Protein AF-A0A800CIT7-F1 (afdb_monomer_lite)

Structure (mmCIF, N/CA/C/O backbone):
data_AF-A0A800CIT7-F1
#
_entry.id   AF-A0A800CIT7-F1
#
loop_
_atom_site.group_PDB
_atom_site.id
_atom_site.type_symbol
_atom_site.label_atom_id
_atom_site.label_alt_id
_atom_site.label_comp_id
_atom_site.label_asym_id
_atom_site.label_entity_id
_atom_site.label_seq_id
_atom_site.pdbx_PDB_ins_code
_atom_site.Cartn_x
_atom_site.Cartn_y
_atom_site.Cartn_z
_atom_site.occupancy
_atom_site.B_iso_or_equiv
_atom_site.auth_seq_id
_atom_site.auth_comp_id
_atom_site.auth_asym_id
_atom_site.auth_atom_id
_atom_site.pdbx_PDB_model_num
ATOM 1 N N . MET A 1 1 ? 10.635 18.552 47.765 1.00 41.62 1 MET A N 1
ATOM 2 C CA . MET A 1 1 ? 10.030 18.051 46.513 1.00 41.62 1 MET A CA 1
ATOM 3 C C . MET A 1 1 ? 10.977 18.406 45.385 1.00 41.62 1 MET A C 1
ATOM 5 O O . MET A 1 1 ? 11.013 19.552 44.969 1.00 41.62 1 MET A O 1
ATOM 9 N N . THR A 1 2 ? 11.840 17.475 44.996 1.00 43.75 2 THR A N 1
ATOM 10 C CA . THR A 1 2 ? 12.770 17.646 43.877 1.00 43.75 2 THR A CA 1
ATOM 11 C C . THR A 1 2 ? 12.018 17.330 42.588 1.00 43.75 2 THR A C 1
ATOM 13 O O . THR A 1 2 ? 11.527 16.216 42.415 1.00 43.75 2 THR A O 1
ATOM 16 N N . GLU A 1 3 ? 11.871 18.320 41.706 1.00 48.00 3 GLU A N 1
ATOM 17 C CA . GLU A 1 3 ? 11.352 18.111 40.354 1.00 48.00 3 GLU A CA 1
ATOM 18 C C . GLU A 1 3 ? 12.261 17.122 39.622 1.00 48.00 3 GLU A C 1
ATOM 20 O O . GLU A 1 3 ? 13.379 17.438 39.215 1.00 48.00 3 GLU A O 1
ATOM 25 N N . PHE A 1 4 ? 11.781 15.891 39.467 1.00 54.53 4 PHE A N 1
ATOM 26 C CA . PHE A 1 4 ? 12.391 14.912 38.586 1.00 54.53 4 PHE A CA 1
ATOM 27 C C . PHE A 1 4 ? 12.075 15.337 37.150 1.00 54.53 4 PHE A C 1
ATOM 29 O O . PHE A 1 4 ? 11.051 14.941 36.601 1.00 54.53 4 PHE A O 1
ATOM 36 N N . THR A 1 5 ? 12.912 16.193 36.561 1.00 56.34 5 THR A N 1
ATOM 37 C CA . THR A 1 5 ? 12.844 16.552 35.138 1.00 56.34 5 THR A CA 1
ATOM 38 C C . THR A 1 5 ? 13.447 15.399 34.333 1.00 56.34 5 THR A C 1
ATOM 40 O O . THR A 1 5 ? 14.667 15.214 34.310 1.00 56.34 5 THR A O 1
ATOM 43 N N . PRO A 1 6 ? 12.632 14.531 33.708 1.00 58.78 6 PRO A N 1
ATOM 44 C CA . PRO A 1 6 ? 13.169 13.354 33.053 1.00 58.78 6 PRO A CA 1
ATOM 45 C C . PRO A 1 6 ? 13.847 13.801 31.757 1.00 58.78 6 PRO A C 1
ATOM 47 O O . PRO A 1 6 ? 13.292 14.585 30.988 1.00 58.78 6 PRO A O 1
ATOM 50 N N . ASN A 1 7 ? 15.052 13.294 31.510 1.00 67.81 7 ASN A N 1
ATOM 51 C CA . ASN A 1 7 ? 15.830 13.623 30.321 1.00 67.81 7 ASN A CA 1
ATOM 52 C C . ASN A 1 7 ? 15.003 13.336 29.037 1.00 67.81 7 ASN A C 1
ATOM 54 O O . ASN A 1 7 ? 14.536 12.209 28.843 1.00 67.81 7 ASN A O 1
ATOM 58 N N . PRO A 1 8 ? 14.803 14.314 28.132 1.00 61.97 8 PRO A N 1
ATOM 59 C CA . PRO A 1 8 ? 13.891 14.175 26.990 1.00 61.97 8 PRO A CA 1
ATOM 60 C C . PRO A 1 8 ? 14.270 13.030 26.036 1.00 61.97 8 PRO A C 1
ATOM 62 O O . PRO A 1 8 ? 13.406 12.424 25.400 1.00 61.97 8 PRO A O 1
ATOM 65 N N . ARG A 1 9 ? 15.558 12.664 25.965 1.00 59.66 9 ARG A N 1
ATOM 66 C CA . ARG A 1 9 ? 16.029 11.546 25.130 1.00 59.66 9 ARG A CA 1
ATOM 67 C C . ARG A 1 9 ? 15.644 10.175 25.692 1.00 59.66 9 ARG A C 1
ATOM 69 O O . ARG A 1 9 ? 15.380 9.254 24.919 1.00 59.66 9 ARG A O 1
ATOM 76 N N . THR A 1 10 ? 15.587 10.026 27.016 1.00 63.59 10 THR A N 1
ATOM 77 C CA . THR A 1 10 ? 15.197 8.759 27.654 1.00 63.59 10 THR A CA 1
ATOM 78 C C . THR A 1 10 ? 13.682 8.588 27.690 1.00 63.59 10 THR A C 1
ATOM 80 O O . THR A 1 10 ? 13.208 7.464 27.555 1.00 63.59 10 THR A O 1
ATOM 83 N N . GLN A 1 11 ? 12.912 9.680 27.745 1.00 66.50 11 GLN A N 1
ATOM 84 C CA . GLN A 1 11 ? 11.456 9.626 27.569 1.00 66.50 11 GLN A CA 1
ATOM 85 C C . GLN A 1 11 ? 11.059 9.128 26.178 1.00 66.50 11 GLN A C 1
ATOM 87 O O . GLN A 1 11 ? 10.194 8.265 26.061 1.00 66.50 11 GLN A O 1
ATOM 92 N N . LEU A 1 12 ? 11.706 9.619 25.118 1.00 64.12 12 LEU A N 1
ATOM 93 C CA . LEU A 1 12 ? 11.419 9.188 23.746 1.00 64.12 12 LEU A CA 1
ATOM 94 C C . LEU A 1 12 ? 11.672 7.690 23.543 1.00 64.12 12 LEU A C 1
ATOM 96 O O . LEU A 1 12 ? 10.829 6.997 22.973 1.00 64.12 12 LEU A O 1
ATOM 100 N N . SER A 1 13 ? 12.795 7.167 24.042 1.00 70.44 13 SER A N 1
ATOM 101 C CA . SER A 1 13 ? 13.109 5.738 23.919 1.00 70.44 13 SER A CA 1
ATOM 102 C C . SER A 1 13 ? 12.173 4.865 24.759 1.00 70.44 13 SER A C 1
ATOM 104 O O . SER A 1 13 ? 11.774 3.782 24.323 1.00 70.44 13 SER A O 1
ATOM 106 N N . GLN A 1 14 ? 11.764 5.348 25.935 1.00 73.44 14 GLN A N 1
ATOM 107 C CA . GLN A 1 14 ? 10.774 4.685 26.777 1.00 73.44 14 GLN A CA 1
ATOM 108 C C . GLN A 1 14 ? 9.395 4.673 26.120 1.00 73.44 14 GLN A C 1
ATOM 110 O O . GLN A 1 14 ? 8.776 3.615 26.089 1.00 73.44 14 GLN A O 1
ATOM 115 N N . LEU A 1 15 ? 8.949 5.783 25.524 1.00 69.44 15 LEU A N 1
ATOM 116 C CA . LEU A 1 15 ? 7.687 5.873 24.782 1.00 69.44 15 LEU A CA 1
ATOM 117 C C . LEU A 1 15 ? 7.678 4.953 23.557 1.00 69.44 15 LEU A C 1
ATOM 119 O O . LEU A 1 15 ? 6.696 4.244 23.342 1.00 69.44 15 LEU A O 1
ATOM 123 N N . TRP A 1 16 ? 8.777 4.891 22.800 1.00 70.31 16 TRP A N 1
ATOM 124 C CA . TRP A 1 16 ? 8.934 3.943 21.692 1.00 70.31 16 TRP A CA 1
ATOM 125 C C . TRP A 1 16 ? 8.880 2.486 22.163 1.00 70.31 16 TRP A C 1
ATOM 127 O O . TRP A 1 16 ? 8.184 1.672 21.557 1.00 70.31 16 TRP A O 1
ATOM 137 N N . ARG A 1 17 ? 9.543 2.148 23.278 1.00 71.75 17 ARG A N 1
ATOM 138 C CA . ARG A 1 17 ? 9.470 0.806 23.887 1.00 71.75 17 ARG A CA 1
ATOM 139 C C . ARG A 1 17 ? 8.073 0.465 24.393 1.00 71.75 17 ARG A C 1
ATOM 141 O O . ARG A 1 17 ? 7.627 -0.667 24.213 1.00 71.75 17 ARG A O 1
ATOM 148 N N . LEU A 1 18 ? 7.395 1.412 25.037 1.00 68.25 18 LEU A N 1
ATOM 149 C CA . LEU A 1 18 ? 6.042 1.230 25.560 1.00 68.25 18 LEU A CA 1
ATOM 150 C C . LEU A 1 18 ? 5.060 1.032 24.411 1.00 68.25 18 LEU A C 1
ATOM 152 O O . LEU A 1 18 ? 4.274 0.093 24.445 1.00 68.25 18 LEU A O 1
ATOM 156 N N . ARG A 1 19 ? 5.169 1.839 23.353 1.00 64.88 19 ARG A N 1
ATOM 157 C CA . ARG A 1 19 ? 4.355 1.700 22.147 1.00 64.88 19 ARG A CA 1
ATOM 158 C C . ARG A 1 19 ? 4.633 0.392 21.421 1.00 64.88 19 ARG A C 1
ATOM 160 O O . ARG A 1 19 ? 3.685 -0.312 21.118 1.00 64.88 19 ARG A O 1
ATOM 167 N N . GLY A 1 20 ? 5.897 0.007 21.250 1.00 62.94 20 GLY A N 1
ATOM 168 C CA . GLY A 1 20 ? 6.261 -1.297 20.692 1.00 62.94 20 GLY A CA 1
ATOM 169 C C . GLY A 1 20 ? 5.662 -2.454 21.494 1.00 62.94 20 GLY A C 1
ATOM 170 O O . GLY A 1 20 ? 5.052 -3.350 20.918 1.00 62.94 20 GLY A O 1
ATOM 171 N N . LYS A 1 21 ? 5.738 -2.401 22.831 1.00 65.50 21 LYS A N 1
ATOM 172 C CA . LYS A 1 21 ? 5.101 -3.394 23.711 1.00 65.50 21 LYS A CA 1
ATOM 173 C C . LYS A 1 21 ? 3.575 -3.375 23.636 1.00 65.50 21 LYS A C 1
ATOM 175 O O . LYS A 1 21 ? 2.980 -4.444 23.705 1.00 65.50 21 LYS A O 1
ATOM 180 N N . LEU A 1 22 ? 2.944 -2.208 23.516 1.00 60.56 22 LEU A N 1
ATOM 181 C CA . LEU A 1 22 ? 1.490 -2.073 23.392 1.00 60.56 22 LEU A CA 1
ATOM 182 C C . LEU A 1 22 ? 0.999 -2.594 22.044 1.00 60.56 22 LEU A C 1
ATOM 184 O O . LEU A 1 22 ? 0.059 -3.377 22.031 1.00 60.56 22 LEU A O 1
ATOM 188 N N . THR A 1 23 ? 1.677 -2.260 20.944 1.00 60.34 23 THR A N 1
ATOM 189 C CA . THR A 1 23 ? 1.405 -2.811 19.613 1.00 60.34 23 THR A CA 1
ATOM 190 C C . THR A 1 23 ? 1.539 -4.331 19.641 1.00 60.34 23 THR A C 1
ATOM 192 O O . THR A 1 23 ? 0.612 -5.032 19.247 1.00 60.34 23 THR A O 1
ATOM 195 N N . LEU A 1 24 ? 2.634 -4.856 20.202 1.00 57.31 24 LEU A N 1
ATOM 196 C CA . LEU A 1 24 ? 2.856 -6.298 20.338 1.00 57.31 24 LEU A CA 1
ATOM 197 C C . LEU A 1 24 ? 1.779 -6.968 21.209 1.00 57.31 24 LEU A C 1
ATOM 199 O O . LEU A 1 24 ? 1.275 -8.030 20.854 1.00 57.31 24 LEU A O 1
ATOM 203 N N . ARG A 1 25 ? 1.365 -6.329 22.313 1.00 56.91 25 ARG A N 1
ATOM 204 C CA . ARG A 1 25 ? 0.267 -6.819 23.160 1.00 56.91 25 ARG A CA 1
ATOM 205 C C . ARG A 1 25 ? -1.085 -6.788 22.461 1.00 56.91 25 ARG A C 1
ATOM 207 O O . ARG A 1 25 ? -1.880 -7.697 22.671 1.00 56.91 25 ARG A O 1
ATOM 214 N N . GLN A 1 26 ? -1.328 -5.784 21.626 1.00 54.69 26 GLN A N 1
ATOM 215 C CA . GLN A 1 26 ? -2.523 -5.686 20.792 1.00 54.69 26 GLN A CA 1
ATOM 216 C C . GLN A 1 26 ? -2.570 -6.825 19.760 1.00 54.69 26 GLN A C 1
ATOM 218 O O . GLN A 1 26 ? -3.651 -7.279 19.405 1.00 54.69 26 GLN A O 1
ATOM 223 N N . PHE A 1 27 ? -1.411 -7.329 19.317 1.00 52.03 27 PHE A N 1
ATOM 224 C CA . PHE A 1 27 ? -1.325 -8.543 18.501 1.00 52.03 27 PHE A CA 1
ATOM 225 C C . PHE A 1 27 ? -1.547 -9.821 19.314 1.00 52.03 27 PHE A C 1
ATOM 227 O O . PHE A 1 27 ? -2.237 -10.713 18.839 1.00 52.03 27 PHE A O 1
ATOM 234 N N . THR A 1 28 ? -1.020 -9.924 20.537 1.00 53.12 28 THR A N 1
ATOM 235 C CA . THR A 1 28 ? -1.165 -11.142 21.360 1.00 53.12 28 THR A CA 1
ATOM 236 C C . THR A 1 28 ? -2.495 -11.255 22.112 1.00 53.12 28 THR A C 1
ATOM 238 O O . THR A 1 28 ? -2.825 -12.339 22.585 1.00 53.12 28 THR A O 1
ATOM 241 N N . GLY A 1 29 ? -3.240 -10.155 22.268 1.00 51.72 29 GLY A N 1
ATOM 242 C CA . GLY A 1 29 ? -4.456 -10.092 23.090 1.00 51.72 29 GLY A CA 1
ATOM 243 C C . GLY A 1 29 ? -5.688 -10.754 22.468 1.00 51.72 29 GLY A C 1
ATOM 244 O O . GLY A 1 29 ? -6.535 -11.260 23.195 1.00 51.72 29 GLY A O 1
ATOM 245 N N . GLU A 1 30 ? -5.766 -10.823 21.138 1.00 56.00 30 GLU A N 1
ATOM 246 C CA . GLU A 1 30 ? -6.902 -11.397 20.412 1.00 56.00 30 GLU A CA 1
ATOM 247 C C . GLU A 1 30 ? -6.412 -12.495 19.465 1.00 56.00 30 GLU A C 1
ATOM 249 O O . GLU A 1 30 ? -5.933 -12.224 18.363 1.00 56.00 30 GLU A O 1
ATOM 254 N N . ARG A 1 31 ? -6.552 -13.764 19.876 1.00 56.00 31 ARG A N 1
ATOM 255 C CA . ARG A 1 31 ? -6.179 -14.934 19.052 1.00 56.00 31 ARG A CA 1
ATOM 256 C C . ARG A 1 31 ? -6.798 -14.879 17.647 1.00 56.00 31 ARG A C 1
ATOM 258 O O . ARG A 1 31 ? -6.145 -15.270 16.685 1.00 56.00 31 ARG A O 1
ATOM 265 N N . GLY A 1 32 ? -8.007 -14.323 17.518 1.00 57.81 32 GLY A N 1
ATOM 266 C CA . GLY A 1 32 ? -8.678 -14.117 16.230 1.00 57.81 32 GLY A CA 1
ATOM 267 C C . GLY A 1 32 ? -7.923 -13.187 15.274 1.00 57.81 32 GLY A C 1
ATOM 268 O O . GLY A 1 32 ? -7.915 -13.426 14.070 1.00 57.81 32 GLY A O 1
ATOM 269 N N . ARG A 1 33 ? -7.206 -12.183 15.791 1.00 63.66 33 ARG A N 1
ATOM 270 C CA . ARG A 1 33 ? -6.450 -11.225 14.973 1.00 63.66 33 ARG A CA 1
ATOM 271 C C . ARG A 1 33 ? -5.164 -11.823 14.409 1.00 63.66 33 ARG A C 1
ATOM 273 O O . ARG A 1 33 ? -4.796 -11.519 13.280 1.00 63.66 33 ARG A O 1
ATOM 280 N N . ILE A 1 34 ? -4.509 -12.706 15.168 1.00 68.94 34 ILE A N 1
ATOM 281 C CA . ILE A 1 34 ? -3.342 -13.469 14.693 1.00 68.94 34 ILE A CA 1
ATOM 282 C C . ILE A 1 34 ? -3.767 -14.450 13.602 1.00 68.94 34 ILE A C 1
ATOM 284 O O . ILE A 1 34 ? -3.115 -14.518 12.565 1.00 68.94 34 ILE A O 1
ATOM 288 N N . VAL A 1 35 ? -4.870 -15.175 13.813 1.00 71.31 35 VAL A N 1
ATOM 289 C CA . VAL A 1 35 ? -5.403 -16.113 12.813 1.00 71.31 35 VAL A CA 1
ATOM 290 C C . VAL A 1 35 ? -5.799 -15.366 11.538 1.00 71.31 35 VAL A C 1
ATOM 292 O O . VAL A 1 35 ? -5.401 -15.776 10.452 1.00 71.31 35 VAL A O 1
ATOM 295 N N . GLY A 1 36 ? -6.484 -14.224 11.658 1.00 69.69 36 GLY A N 1
ATOM 296 C CA . GLY A 1 36 ? -6.803 -13.364 10.516 1.00 69.69 36 GLY A CA 1
ATOM 297 C C . GLY A 1 36 ? -5.556 -12.873 9.775 1.00 69.69 36 GLY A C 1
ATOM 298 O O . GLY A 1 36 ? -5.475 -13.001 8.556 1.00 69.69 36 GLY A O 1
ATOM 299 N N . ALA A 1 37 ? -4.542 -12.386 10.496 1.00 70.44 37 ALA A N 1
ATOM 300 C CA . ALA A 1 37 ? -3.282 -11.947 9.894 1.00 70.44 37 ALA A CA 1
ATOM 301 C C . ALA A 1 37 ? -2.520 -13.093 9.207 1.00 70.44 37 ALA A C 1
ATOM 303 O O . ALA A 1 37 ? -1.930 -12.881 8.147 1.00 70.44 37 ALA A O 1
ATOM 304 N N . ALA A 1 38 ? -2.544 -14.297 9.784 1.00 77.12 38 ALA A N 1
ATOM 305 C CA . ALA A 1 38 ? -1.922 -15.484 9.208 1.00 77.12 38 ALA A CA 1
ATOM 306 C C . ALA A 1 38 ? -2.630 -15.924 7.920 1.00 77.12 38 ALA A C 1
ATOM 308 O O . ALA A 1 38 ? -1.957 -16.192 6.928 1.00 77.12 38 ALA A O 1
ATOM 309 N N . ILE A 1 39 ? -3.969 -15.928 7.899 1.00 77.56 39 ILE A N 1
ATOM 310 C CA . ILE A 1 39 ? -4.763 -16.216 6.694 1.00 77.56 39 ILE A CA 1
ATOM 311 C C . ILE A 1 39 ? -4.447 -15.189 5.604 1.00 77.56 39 ILE A C 1
ATOM 313 O O . ILE A 1 39 ? -4.159 -15.563 4.470 1.00 77.56 39 ILE A O 1
ATOM 317 N N . VAL A 1 40 ? -4.430 -13.897 5.937 1.00 77.88 40 VAL A N 1
ATOM 318 C CA . VAL A 1 40 ? -4.120 -12.853 4.953 1.00 77.88 40 VAL A CA 1
ATOM 319 C C . VAL A 1 40 ? -2.687 -12.989 4.427 1.00 77.88 40 VAL A C 1
ATOM 321 O O . VAL A 1 40 ? -2.493 -12.948 3.216 1.00 77.88 40 VAL A O 1
ATOM 324 N N . ILE A 1 41 ? -1.690 -13.241 5.282 1.00 81.69 41 ILE A N 1
ATOM 325 C CA . ILE A 1 41 ? -0.314 -13.509 4.825 1.00 81.69 41 ILE A CA 1
ATOM 326 C C . ILE A 1 41 ? -0.273 -14.732 3.910 1.00 81.69 41 ILE A C 1
ATOM 328 O O . ILE A 1 41 ? 0.382 -14.681 2.878 1.00 81.69 41 ILE A O 1
ATOM 332 N N . PHE A 1 42 ? -0.957 -15.818 4.264 1.00 84.88 42 PHE A N 1
ATOM 333 C CA . PHE A 1 42 ? -0.871 -17.072 3.521 1.00 84.88 42 PHE A CA 1
ATOM 334 C C . PHE A 1 42 ? -1.572 -17.010 2.158 1.00 84.88 42 PHE A C 1
ATOM 336 O O . PHE A 1 42 ? -1.048 -17.539 1.184 1.00 84.88 42 PHE A O 1
ATOM 343 N N . PHE A 1 43 ? -2.728 -16.347 2.066 1.00 83.81 43 PHE A N 1
ATOM 344 C CA . PHE A 1 43 ? -3.501 -16.262 0.822 1.00 83.81 43 PHE A CA 1
ATOM 345 C C . PHE A 1 43 ? -3.178 -15.011 -0.002 1.00 83.81 43 PHE A C 1
ATOM 347 O O . PHE A 1 43 ? -2.950 -15.104 -1.207 1.00 83.81 43 PHE A O 1
ATOM 354 N N . ILE A 1 44 ? -3.138 -13.834 0.627 1.00 81.94 44 ILE A N 1
ATOM 355 C CA . ILE A 1 44 ? -2.907 -12.559 -0.070 1.00 81.94 44 ILE A CA 1
ATOM 356 C C . ILE A 1 44 ? -1.408 -12.295 -0.248 1.00 81.94 44 ILE A C 1
ATOM 358 O O . ILE A 1 44 ? -1.002 -11.743 -1.269 1.00 81.94 44 ILE A O 1
ATOM 362 N N . GLY A 1 45 ? -0.565 -12.726 0.694 1.00 84.81 45 GLY A N 1
ATOM 363 C CA . GLY A 1 45 ? 0.887 -12.530 0.618 1.00 84.81 45 GLY A CA 1
ATOM 364 C C . GLY A 1 45 ? 1.513 -13.060 -0.679 1.00 84.81 45 GLY A C 1
ATOM 365 O O . GLY A 1 45 ? 2.180 -12.281 -1.363 1.00 84.81 45 GLY A O 1
ATOM 366 N N . PRO A 1 46 ? 1.274 -14.321 -1.091 1.00 88.62 46 PRO A N 1
ATOM 367 C CA . PRO A 1 46 ? 1.776 -14.836 -2.362 1.00 88.62 46 PRO A CA 1
ATOM 368 C C . PRO A 1 46 ? 1.266 -14.057 -3.572 1.00 88.62 46 PRO A C 1
ATOM 370 O O . PRO A 1 46 ? 2.038 -13.811 -4.493 1.00 88.62 46 PRO A O 1
ATOM 373 N N . LEU A 1 47 ? 0.001 -13.621 -3.565 1.00 86.06 47 LEU A N 1
ATOM 374 C CA . LEU A 1 47 ? -0.572 -12.826 -4.654 1.00 86.06 47 LEU A CA 1
ATOM 375 C C . LEU A 1 47 ? 0.143 -11.476 -4.790 1.00 86.06 47 LEU A C 1
ATOM 377 O O . LEU A 1 47 ? 0.468 -11.052 -5.897 1.00 86.06 47 LEU A O 1
ATOM 381 N N . ILE A 1 48 ? 0.442 -10.826 -3.665 1.00 87.69 48 ILE A N 1
ATOM 382 C CA . ILE A 1 48 ? 1.193 -9.568 -3.630 1.00 87.69 48 ILE A CA 1
ATOM 383 C C . ILE A 1 48 ? 2.628 -9.777 -4.100 1.00 87.69 48 ILE A C 1
ATOM 385 O O . ILE A 1 48 ? 3.130 -8.979 -4.886 1.00 87.69 48 ILE A O 1
ATOM 389 N N . LEU A 1 49 ? 3.293 -10.842 -3.649 1.00 89.19 49 LEU A N 1
ATOM 390 C CA . LEU A 1 49 ? 4.648 -11.161 -4.094 1.00 89.19 49 LEU A CA 1
ATOM 391 C C . LEU A 1 49 ? 4.682 -11.476 -5.591 1.00 89.19 49 LEU A C 1
ATOM 393 O O . LEU A 1 49 ? 5.577 -11.003 -6.285 1.00 89.19 49 LEU A O 1
ATOM 397 N N . ALA A 1 50 ? 3.690 -12.205 -6.102 1.00 89.31 50 ALA A N 1
ATOM 398 C CA . ALA A 1 50 ? 3.538 -12.478 -7.526 1.00 89.31 50 ALA A CA 1
ATOM 399 C C . ALA A 1 50 ? 3.287 -11.190 -8.325 1.00 89.31 50 ALA A C 1
ATOM 401 O O . ALA A 1 50 ? 3.920 -10.985 -9.358 1.00 89.31 50 ALA A O 1
ATOM 402 N N . ALA A 1 51 ? 2.433 -10.288 -7.831 1.00 88.12 51 ALA A N 1
ATOM 403 C CA . ALA A 1 51 ? 2.185 -8.985 -8.448 1.00 88.12 51 ALA A CA 1
ATOM 404 C C . ALA A 1 51 ? 3.439 -8.094 -8.432 1.00 88.12 51 ALA A C 1
ATOM 406 O O . ALA A 1 51 ? 3.785 -7.482 -9.441 1.00 88.12 51 ALA A O 1
ATOM 407 N N . ALA A 1 52 ? 4.169 -8.059 -7.316 1.00 91.00 52 ALA A N 1
ATOM 408 C CA . ALA A 1 52 ? 5.434 -7.343 -7.192 1.00 91.00 52 ALA A CA 1
ATOM 409 C C . ALA A 1 52 ? 6.487 -7.901 -8.156 1.00 91.00 52 ALA A C 1
ATOM 411 O O . ALA A 1 52 ? 7.083 -7.151 -8.923 1.00 91.00 52 ALA A O 1
ATOM 412 N N . TYR A 1 53 ? 6.670 -9.218 -8.183 1.00 92.25 53 TYR A N 1
ATOM 413 C CA . TYR A 1 53 ? 7.600 -9.873 -9.095 1.00 92.25 53 TYR A CA 1
ATOM 414 C C . TYR A 1 53 ? 7.223 -9.653 -10.569 1.00 92.25 53 TYR A C 1
ATOM 416 O O . TYR A 1 53 ? 8.067 -9.249 -11.369 1.00 92.25 53 TYR A O 1
ATOM 424 N N . GLY A 1 54 ? 5.948 -9.840 -10.921 1.00 90.50 54 GLY A N 1
ATOM 425 C CA . GLY A 1 54 ? 5.426 -9.630 -12.272 1.00 90.50 54 GLY A CA 1
ATOM 426 C C . GLY A 1 54 ? 5.582 -8.183 -12.738 1.00 90.50 54 GLY A C 1
ATOM 427 O O . GLY A 1 54 ? 6.082 -7.940 -13.836 1.00 90.50 54 GLY A O 1
ATOM 428 N N . SER A 1 55 ? 5.235 -7.222 -11.878 1.00 90.38 55 SER A N 1
ATOM 429 C CA . SER A 1 55 ? 5.422 -5.792 -12.147 1.00 90.38 55 SER A CA 1
ATOM 430 C C . SER A 1 55 ? 6.900 -5.428 -12.306 1.00 90.38 55 SER A C 1
ATOM 432 O O . SER A 1 55 ? 7.253 -4.762 -13.273 1.00 90.38 55 SER A O 1
ATOM 434 N N . GLY A 1 56 ? 7.786 -5.948 -11.449 1.00 89.12 56 GLY A N 1
ATOM 435 C CA . GLY A 1 56 ? 9.234 -5.734 -11.531 1.00 89.12 56 GLY A CA 1
ATOM 436 C C . GLY A 1 56 ? 9.865 -6.272 -12.816 1.00 89.12 56 GLY A C 1
ATOM 437 O O . GLY A 1 56 ? 10.704 -5.600 -13.418 1.00 89.12 56 GLY A O 1
ATOM 438 N N . ILE A 1 57 ? 9.440 -7.453 -13.278 1.00 89.81 57 ILE A N 1
ATOM 439 C CA . ILE A 1 57 ? 9.820 -7.973 -14.599 1.00 89.81 57 ILE A CA 1
ATOM 440 C C . ILE A 1 57 ? 9.269 -7.070 -15.700 1.00 89.81 57 ILE A C 1
ATOM 442 O O . ILE A 1 57 ? 10.011 -6.722 -16.620 1.00 89.81 57 ILE A O 1
ATOM 446 N N . GLY A 1 58 ? 7.995 -6.682 -15.605 1.00 88.06 58 GLY A N 1
ATOM 447 C CA . GLY A 1 58 ? 7.338 -5.799 -16.564 1.00 88.06 58 GLY A CA 1
ATOM 448 C C . GLY A 1 58 ? 8.106 -4.494 -16.748 1.00 88.06 58 GLY A C 1
ATOM 449 O O . GLY A 1 58 ? 8.455 -4.149 -17.872 1.00 88.06 58 GLY A O 1
ATOM 450 N N . TYR A 1 59 ? 8.483 -3.832 -15.654 1.00 88.06 59 TYR A N 1
ATOM 451 C CA . TYR A 1 59 ? 9.239 -2.579 -15.694 1.00 88.06 59 TYR A CA 1
ATOM 452 C C . TYR A 1 59 ? 10.583 -2.685 -16.420 1.00 88.06 59 TYR A C 1
ATOM 454 O O . TYR A 1 59 ? 11.056 -1.687 -16.949 1.00 88.06 59 TYR A O 1
ATOM 462 N N . ARG A 1 60 ? 11.197 -3.874 -16.457 1.00 85.88 60 ARG A N 1
ATOM 463 C CA . ARG A 1 60 ? 12.498 -4.085 -17.107 1.00 85.88 60 ARG A CA 1
ATOM 464 C C . ARG A 1 60 ? 12.436 -4.657 -18.511 1.00 85.88 60 ARG A C 1
ATOM 466 O O . ARG A 1 60 ? 13.354 -4.426 -19.288 1.00 85.88 60 ARG A O 1
ATOM 473 N N . ARG A 1 61 ? 11.441 -5.495 -18.795 1.00 86.56 61 ARG A N 1
ATOM 474 C CA . ARG A 1 61 ? 11.359 -6.233 -20.064 1.00 86.56 61 ARG A CA 1
ATOM 475 C C . ARG A 1 61 ? 10.488 -5.547 -21.104 1.00 86.56 61 ARG A C 1
ATOM 477 O O . ARG A 1 61 ? 10.590 -5.887 -22.276 1.00 86.56 61 ARG A O 1
ATOM 484 N N . LEU A 1 62 ? 9.609 -4.643 -20.684 1.00 86.00 62 LEU A N 1
ATOM 485 C CA . LEU A 1 62 ? 8.771 -3.885 -21.601 1.00 86.00 62 LEU A CA 1
ATOM 486 C C . LEU A 1 62 ? 9.580 -2.730 -22.203 1.00 86.00 62 LEU A C 1
ATOM 488 O O . LEU A 1 62 ? 10.242 -1.991 -21.479 1.00 86.00 62 LEU A O 1
ATOM 492 N N . ASN A 1 63 ? 9.500 -2.570 -23.523 1.00 85.06 63 ASN A N 1
ATOM 493 C CA . ASN A 1 63 ? 10.172 -1.483 -24.229 1.00 85.06 63 ASN A CA 1
ATOM 494 C C . ASN A 1 63 ? 9.351 -0.182 -24.178 1.00 85.06 63 ASN A C 1
ATOM 496 O O . ASN A 1 63 ? 8.120 -0.196 -24.070 1.00 85.06 63 ASN A O 1
ATOM 500 N N . ASP A 1 64 ? 10.060 0.939 -24.300 1.00 81.81 64 ASP A N 1
ATOM 501 C CA . ASP A 1 64 ? 9.530 2.296 -24.458 1.00 81.81 64 ASP A CA 1
ATOM 502 C C . ASP A 1 64 ? 8.610 2.774 -23.315 1.00 81.81 64 ASP A C 1
ATOM 504 O O . ASP A 1 64 ? 9.053 3.020 -22.195 1.00 81.81 64 ASP A O 1
ATOM 508 N N . GLN A 1 65 ? 7.323 2.960 -23.616 1.00 81.56 65 GLN A N 1
ATOM 509 C CA . GLN A 1 65 ? 6.317 3.641 -22.789 1.00 81.56 65 GLN A CA 1
ATOM 510 C C . GLN A 1 65 ? 5.496 2.699 -21.895 1.00 81.56 65 GLN A C 1
ATOM 512 O O . GLN A 1 65 ? 4.760 3.130 -21.009 1.00 81.56 65 GLN A O 1
ATOM 517 N N . TRP A 1 66 ? 5.592 1.394 -22.120 1.00 86.44 66 TRP A N 1
ATOM 518 C CA . TRP A 1 66 ? 4.818 0.403 -21.376 1.00 86.44 66 TRP A CA 1
ATOM 519 C C . TRP A 1 66 ? 5.205 0.276 -19.891 1.00 86.44 66 TRP A C 1
ATOM 521 O O . TRP A 1 66 ? 4.297 0.093 -19.076 1.00 86.44 66 TRP A O 1
ATOM 531 N N . PRO A 1 67 ? 6.484 0.428 -19.481 1.00 84.94 67 PRO A N 1
ATOM 532 C CA . PRO A 1 67 ? 6.856 0.438 -18.066 1.00 84.94 67 PRO A CA 1
ATOM 533 C C . PRO A 1 67 ? 6.153 1.534 -17.256 1.00 84.94 67 PRO A C 1
ATOM 535 O O . PRO A 1 67 ? 5.718 1.283 -16.132 1.00 84.94 67 PRO A O 1
ATOM 538 N N . THR A 1 68 ? 6.015 2.743 -17.809 1.00 83.19 68 THR A N 1
ATOM 539 C CA . THR A 1 68 ? 5.376 3.873 -17.113 1.00 83.19 68 THR A CA 1
ATOM 540 C C . THR A 1 68 ? 3.858 3.720 -17.063 1.00 83.19 68 THR A C 1
ATOM 542 O O . THR A 1 68 ? 3.255 4.007 -16.029 1.00 83.19 68 THR A O 1
ATOM 545 N N . ALA A 1 69 ? 3.239 3.192 -18.123 1.00 86.62 69 ALA A N 1
ATOM 546 C CA . ALA A 1 69 ? 1.820 2.836 -18.117 1.00 86.62 69 ALA A CA 1
ATOM 547 C C . ALA A 1 69 ? 1.512 1.743 -17.079 1.00 86.62 69 ALA A C 1
ATOM 549 O O . ALA A 1 69 ? 0.546 1.862 -16.324 1.00 86.62 69 ALA A O 1
ATOM 550 N N . LEU A 1 70 ? 2.363 0.714 -16.987 1.00 87.81 70 LEU A N 1
ATOM 551 C CA . LEU A 1 70 ? 2.244 -0.340 -15.980 1.00 87.81 70 LEU A CA 1
ATOM 552 C C . LEU A 1 70 ? 2.389 0.225 -14.563 1.00 87.81 70 LEU A C 1
ATOM 554 O O . LEU A 1 70 ? 1.618 -0.141 -13.681 1.00 87.81 70 LEU A O 1
ATOM 558 N N . LEU A 1 71 ? 3.335 1.144 -14.353 1.00 85.69 71 LEU A N 1
ATOM 559 C CA . LEU A 1 71 ? 3.527 1.816 -13.068 1.00 85.69 71 LEU A CA 1
ATOM 560 C C . LEU A 1 71 ? 2.258 2.574 -12.661 1.00 85.69 71 LEU A C 1
ATOM 562 O O . LEU A 1 71 ? 1.785 2.422 -11.534 1.00 85.69 71 LEU A O 1
ATOM 566 N N . GLY A 1 72 ? 1.682 3.338 -13.593 1.00 84.75 72 GLY A N 1
ATOM 567 C CA . GLY A 1 72 ? 0.408 4.029 -13.400 1.00 84.75 72 GLY A CA 1
ATOM 568 C C . GLY A 1 72 ? -0.720 3.061 -13.044 1.00 84.75 72 GLY A C 1
ATOM 569 O O . GLY A 1 72 ? -1.388 3.255 -12.033 1.00 84.75 72 GLY A O 1
ATOM 570 N N . ALA A 1 73 ? -0.874 1.975 -13.804 1.00 86.81 73 ALA A N 1
ATOM 571 C CA . ALA A 1 73 ? -1.890 0.954 -13.550 1.00 86.81 73 ALA A CA 1
ATOM 572 C C . ALA A 1 73 ? -1.743 0.312 -12.161 1.00 86.81 73 ALA A C 1
ATOM 574 O O . ALA A 1 73 ? -2.735 0.161 -11.448 1.00 86.81 73 ALA A O 1
ATOM 575 N N . VAL A 1 74 ? -0.514 -0.016 -11.747 1.00 86.88 74 VAL A N 1
ATOM 576 C CA . VAL A 1 74 ? -0.222 -0.562 -10.414 1.00 86.88 74 VAL A CA 1
ATOM 577 C C . VAL A 1 74 ? -0.606 0.446 -9.332 1.00 86.88 74 VAL A C 1
ATOM 579 O O . VAL A 1 74 ? -1.354 0.091 -8.425 1.00 86.88 74 VAL A O 1
ATOM 582 N N . PHE A 1 75 ? -0.186 1.709 -9.437 1.00 84.38 75 PHE A N 1
ATOM 583 C CA . PHE A 1 75 ? -0.566 2.742 -8.465 1.00 84.38 75 PHE A CA 1
ATOM 584 C C . PHE A 1 75 ? -2.078 2.972 -8.399 1.00 84.38 75 PHE A C 1
ATOM 586 O O . PHE A 1 75 ? -2.621 3.096 -7.302 1.00 84.38 75 PHE A O 1
ATOM 593 N N . THR A 1 76 ? -2.769 2.999 -9.538 1.00 86.00 76 THR A N 1
ATOM 594 C CA . THR A 1 76 ? -4.228 3.146 -9.588 1.00 86.00 76 THR A CA 1
ATOM 595 C C . THR A 1 76 ? -4.932 1.955 -8.943 1.00 86.00 76 THR A C 1
ATOM 597 O O . THR A 1 76 ? -5.856 2.145 -8.154 1.00 86.00 76 THR A O 1
ATOM 600 N N . LEU A 1 77 ? -4.484 0.727 -9.214 1.00 85.44 77 LEU A N 1
ATOM 601 C CA . LEU A 1 77 ? -5.029 -0.470 -8.574 1.00 85.44 77 LEU A CA 1
ATOM 602 C C . LEU A 1 77 ? -4.806 -0.430 -7.057 1.00 85.44 77 LEU A C 1
ATOM 604 O O . LEU A 1 77 ? -5.738 -0.671 -6.291 1.00 85.44 77 LEU A O 1
ATOM 608 N N . LEU A 1 78 ? -3.591 -0.076 -6.622 1.00 82.88 78 LEU A N 1
ATOM 609 C CA . LEU A 1 78 ? -3.266 0.106 -5.207 1.00 82.88 78 LEU A CA 1
ATOM 610 C C . LEU A 1 78 ? -4.179 1.155 -4.571 1.00 82.88 78 LEU A C 1
ATOM 612 O O . LEU A 1 78 ? -4.679 0.926 -3.475 1.0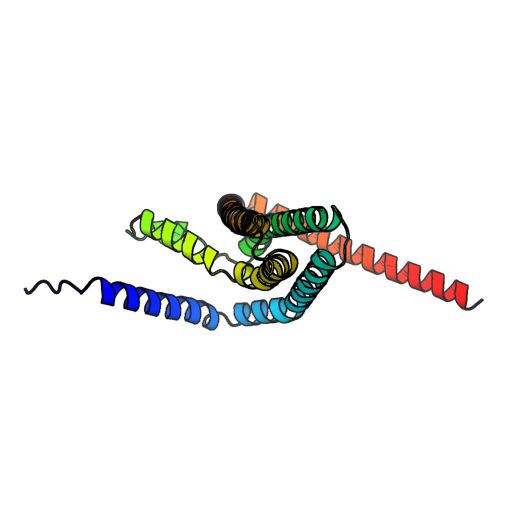0 82.88 78 LEU A O 1
ATOM 616 N N . TRP A 1 79 ? -4.441 2.262 -5.266 1.00 83.38 79 TRP A N 1
ATOM 617 C CA . TRP A 1 79 ? -5.343 3.315 -4.809 1.00 83.38 79 TRP A CA 1
ATOM 618 C C . TRP A 1 79 ? -6.776 2.809 -4.609 1.00 83.38 79 TRP A C 1
ATOM 620 O O . TRP A 1 79 ? -7.356 3.046 -3.550 1.00 83.38 79 TRP A O 1
ATOM 630 N N . PHE A 1 80 ? -7.328 2.043 -5.558 1.00 81.56 80 PHE A N 1
ATOM 631 C CA . PHE A 1 80 ? -8.657 1.437 -5.404 1.00 81.56 80 PHE A CA 1
ATOM 632 C C . PHE A 1 80 ? -8.713 0.445 -4.243 1.00 81.56 80 PHE A C 1
ATOM 634 O O . PHE A 1 80 ? -9.645 0.490 -3.440 1.00 81.56 80 PHE A O 1
ATOM 641 N N . ILE A 1 81 ? -7.702 -0.420 -4.117 1.00 77.88 81 ILE A N 1
ATOM 642 C CA . ILE A 1 81 ? -7.595 -1.350 -2.986 1.00 77.88 81 ILE A CA 1
ATOM 643 C C . ILE A 1 81 ? -7.589 -0.564 -1.671 1.00 77.88 81 ILE A C 1
ATOM 645 O O . ILE A 1 81 ? -8.297 -0.928 -0.734 1.00 77.88 81 ILE A O 1
ATOM 649 N N . TRP A 1 82 ? -6.853 0.545 -1.612 1.00 75.44 82 TRP A N 1
ATOM 650 C CA . TRP A 1 82 ? -6.746 1.382 -0.419 1.00 75.44 82 TRP A CA 1
ATOM 651 C C . TRP A 1 82 ? -8.009 2.173 -0.087 1.00 75.44 82 TRP A C 1
ATOM 653 O O . TRP A 1 82 ? -8.237 2.504 1.073 1.00 75.44 82 TRP A O 1
ATOM 663 N N . LEU A 1 83 ? -8.847 2.458 -1.080 1.00 75.56 83 LEU A N 1
ATOM 664 C CA . LEU A 1 83 ? -10.164 3.050 -0.869 1.00 75.56 83 LEU A CA 1
ATOM 665 C C . LEU A 1 83 ? -11.147 2.031 -0.268 1.00 75.56 83 LEU A C 1
ATOM 667 O O . LEU A 1 83 ? -11.976 2.385 0.569 1.00 75.56 83 LEU A O 1
ATOM 671 N N . ILE A 1 84 ? -11.044 0.762 -0.677 1.00 72.44 84 ILE A N 1
ATOM 672 C CA . ILE A 1 84 ? -11.952 -0.318 -0.257 1.00 72.44 84 ILE A CA 1
ATOM 673 C C . ILE A 1 84 ? -11.546 -0.904 1.100 1.00 72.44 84 ILE A C 1
ATOM 675 O O . ILE A 1 84 ? -12.405 -1.253 1.913 1.00 72.44 84 ILE A O 1
ATOM 679 N N . PHE A 1 85 ? -10.245 -1.003 1.373 1.00 73.06 85 PHE A N 1
ATOM 680 C CA . PHE A 1 85 ? -9.716 -1.653 2.573 1.00 73.06 85 PHE A CA 1
ATOM 681 C C . PHE A 1 85 ? -10.299 -1.107 3.897 1.00 73.06 85 PHE A C 1
ATOM 683 O O . PHE A 1 85 ? -10.729 -1.917 4.725 1.00 73.06 85 PHE A O 1
ATOM 690 N N . PRO A 1 86 ? -10.422 0.222 4.109 1.00 66.94 86 PRO A N 1
ATOM 691 C CA . PRO A 1 86 ? -11.026 0.783 5.315 1.00 66.94 86 PRO A CA 1
ATOM 692 C C . PRO A 1 86 ? -12.489 0.373 5.506 1.00 66.94 86 PRO A C 1
ATOM 694 O O . PRO A 1 86 ? -12.912 0.194 6.643 1.00 66.94 86 PRO A O 1
ATOM 697 N N . ILE A 1 87 ? -13.250 0.169 4.421 1.00 65.75 87 ILE A N 1
ATOM 698 C CA . ILE A 1 87 ? -14.654 -0.276 4.482 1.00 65.75 87 ILE A CA 1
ATOM 699 C C . ILE A 1 87 ? -14.736 -1.682 5.079 1.00 65.75 87 ILE A C 1
ATOM 701 O O . ILE A 1 87 ? -15.548 -1.942 5.965 1.00 65.75 87 ILE A O 1
ATOM 705 N N . MET A 1 88 ? -13.868 -2.583 4.619 1.00 64.75 88 MET A N 1
ATOM 706 C CA . MET A 1 88 ? -13.834 -3.968 5.091 1.00 64.75 88 MET A CA 1
ATOM 707 C C . MET A 1 88 ? -13.383 -4.050 6.553 1.00 64.75 88 MET A C 1
ATOM 709 O O . MET A 1 88 ? -13.953 -4.805 7.338 1.00 64.75 88 MET A O 1
ATOM 713 N N . PHE A 1 89 ? -12.378 -3.257 6.937 1.00 61.75 89 PHE A N 1
ATOM 714 C CA . PHE A 1 89 ? -11.800 -3.315 8.281 1.00 61.75 89 PHE A CA 1
ATOM 715 C C . PHE A 1 89 ? -12.630 -2.569 9.334 1.00 61.75 89 PHE A C 1
ATOM 717 O O . PHE A 1 89 ? -12.684 -3.007 10.484 1.00 61.75 89 PHE A O 1
ATOM 724 N N . ALA A 1 90 ? -13.327 -1.490 8.958 1.00 58.50 90 ALA A N 1
ATOM 725 C CA . ALA A 1 90 ? -14.248 -0.779 9.847 1.00 58.50 90 ALA A CA 1
ATOM 726 C C . ALA A 1 90 ? -15.413 -1.668 10.322 1.00 58.50 90 ALA A C 1
ATOM 728 O O . ALA A 1 90 ? -15.902 -1.486 11.432 1.00 58.50 90 ALA A O 1
ATOM 729 N N . ALA A 1 91 ? -15.819 -2.666 9.528 1.00 55.03 91 ALA A N 1
ATOM 730 C CA . ALA A 1 91 ? -16.840 -3.641 9.920 1.00 55.03 91 ALA A CA 1
ATOM 731 C C . ALA A 1 9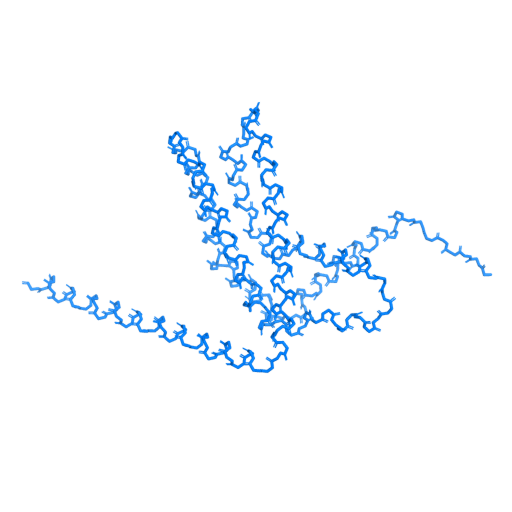1 ? -16.359 -4.646 10.981 1.00 55.03 91 ALA A C 1
ATOM 733 O O . ALA A 1 91 ? -17.172 -5.185 11.725 1.00 55.03 91 ALA A O 1
ATOM 734 N N . ILE A 1 92 ? -15.050 -4.903 11.044 1.00 53.28 92 ILE A N 1
ATOM 735 C CA . ILE A 1 92 ? -14.442 -5.913 11.925 1.00 53.28 92 ILE A CA 1
ATOM 736 C C . ILE A 1 92 ? -13.942 -5.271 13.228 1.00 53.28 92 ILE A C 1
ATOM 738 O O . ILE A 1 92 ? -13.840 -5.933 14.257 1.00 53.28 92 ILE A O 1
ATOM 742 N N . ASN A 1 93 ? -13.626 -3.975 13.195 1.00 50.62 93 ASN A N 1
ATOM 743 C CA . ASN A 1 93 ? -12.871 -3.304 14.243 1.00 50.62 93 ASN A CA 1
ATOM 744 C C . ASN A 1 93 ? -13.734 -2.296 15.025 1.00 50.62 93 ASN A C 1
ATOM 746 O O . ASN A 1 93 ? -13.496 -1.089 14.984 1.00 50.62 93 ASN A O 1
ATOM 750 N N . GLU A 1 94 ? -14.705 -2.795 15.801 1.00 47.84 94 GLU A N 1
ATOM 751 C CA . GLU A 1 94 ? -15.476 -1.991 16.776 1.00 47.84 94 GLU A CA 1
ATOM 752 C C . GLU A 1 94 ? -14.572 -1.294 17.826 1.00 47.84 94 GLU A C 1
ATOM 754 O O . GLU A 1 94 ? -14.987 -0.350 18.499 1.00 47.84 94 GLU A O 1
ATOM 759 N N . GLY A 1 95 ? -13.311 -1.731 17.957 1.00 42.03 95 GLY A N 1
ATOM 760 C CA . GLY A 1 95 ? -12.310 -1.196 18.884 1.00 42.03 95 GLY A CA 1
ATOM 761 C C . GLY A 1 95 ? -11.534 0.040 18.407 1.00 42.03 95 GLY A C 1
ATOM 762 O O . GLY A 1 95 ? -10.755 0.587 19.187 1.00 42.03 95 GLY A O 1
ATOM 763 N N . ALA A 1 96 ? -11.723 0.506 17.167 1.00 45.78 96 ALA A N 1
ATOM 764 C CA . ALA A 1 96 ? -11.008 1.667 16.614 1.00 45.78 96 ALA A CA 1
ATOM 765 C C . ALA A 1 96 ? -11.741 3.007 16.820 1.00 45.78 96 ALA A C 1
ATOM 767 O O . ALA A 1 96 ? -11.494 3.978 16.104 1.00 45.78 96 ALA A O 1
ATOM 768 N N . ASP A 1 97 ? -12.652 3.079 17.789 1.00 53.09 97 ASP A N 1
ATOM 769 C CA . ASP A 1 97 ? -13.417 4.290 18.058 1.00 53.09 97 ASP A CA 1
ATOM 770 C C . ASP A 1 97 ? -12.540 5.345 18.761 1.00 53.09 97 ASP A C 1
ATOM 772 O O . ASP A 1 97 ? -12.442 5.405 19.990 1.00 53.09 97 ASP A O 1
ATOM 776 N N . ILE A 1 98 ? -11.877 6.189 17.963 1.00 52.34 98 ILE A N 1
ATOM 777 C CA . ILE A 1 98 ? -11.070 7.348 18.400 1.00 52.34 98 ILE A CA 1
ATOM 778 C C . ILE A 1 98 ? -11.890 8.268 19.322 1.00 52.34 98 ILE A C 1
ATOM 780 O O . ILE A 1 98 ? -11.337 8.936 20.199 1.00 52.34 98 ILE A O 1
ATOM 784 N N . THR A 1 99 ? -13.218 8.246 19.199 1.00 53.00 99 THR A N 1
ATOM 785 C CA . THR A 1 99 ? -14.160 8.961 20.066 1.00 53.00 99 THR A CA 1
ATOM 786 C C . THR A 1 99 ? -14.023 8.552 21.535 1.00 53.00 99 THR A C 1
ATOM 788 O O . THR A 1 99 ? -14.144 9.401 22.417 1.00 53.00 99 THR A O 1
ATOM 791 N N . ARG A 1 100 ? -13.650 7.296 21.827 1.00 55.69 100 ARG A N 1
ATOM 792 C CA . ARG A 1 100 ? -13.367 6.834 23.199 1.00 55.69 100 ARG A CA 1
ATOM 793 C C . ARG A 1 100 ? -12.078 7.427 23.768 1.00 55.69 100 ARG A C 1
ATOM 795 O O . ARG A 1 100 ? -11.984 7.643 24.972 1.00 55.69 100 ARG A O 1
ATOM 802 N N . LEU A 1 101 ? -11.097 7.732 22.917 1.00 55.03 101 LEU A N 1
ATOM 803 C CA . LEU A 1 101 ? -9.847 8.389 23.319 1.00 55.03 101 LEU A CA 1
ATOM 804 C C . LEU A 1 101 ? -10.031 9.890 23.572 1.00 55.03 101 LEU A C 1
ATOM 806 O O . LEU A 1 101 ? -9.253 10.460 24.332 1.00 55.03 101 LEU A O 1
ATOM 810 N N . MET A 1 102 ? -11.070 10.519 23.007 1.00 58.75 102 MET A N 1
ATOM 811 C CA . MET A 1 102 ? -11.410 11.921 23.297 1.00 58.75 102 MET A CA 1
ATOM 812 C C . MET A 1 102 ? -11.933 12.144 24.722 1.00 58.75 102 MET A C 1
ATOM 814 O O . MET A 1 102 ? -11.967 13.283 25.180 1.00 58.75 102 MET A O 1
ATOM 818 N N . ILE A 1 103 ? -12.318 11.076 25.428 1.00 64.50 103 ILE A N 1
ATOM 819 C CA . ILE A 1 103 ? -12.710 11.128 26.845 1.00 64.50 103 ILE A CA 1
ATOM 820 C C . ILE A 1 103 ? -11.479 11.379 27.735 1.00 64.50 103 ILE A C 1
ATOM 822 O O . ILE A 1 103 ? -11.597 11.945 28.820 1.00 64.50 103 ILE A O 1
ATOM 826 N N . TYR A 1 104 ? -10.282 11.001 27.273 1.00 59.16 104 TYR A N 1
ATOM 827 C CA . TYR A 1 104 ? -9.041 11.269 27.989 1.00 59.16 104 TYR A CA 1
ATOM 828 C C . TYR A 1 104 ? -8.487 12.656 27.625 1.00 59.16 104 TYR A C 1
ATOM 830 O O . TYR A 1 104 ? -8.496 13.029 26.449 1.00 59.16 104 TYR A O 1
ATOM 838 N N . PRO A 1 105 ? -7.938 13.416 28.594 1.00 65.88 105 PRO A N 1
ATOM 839 C CA . PRO A 1 105 ? -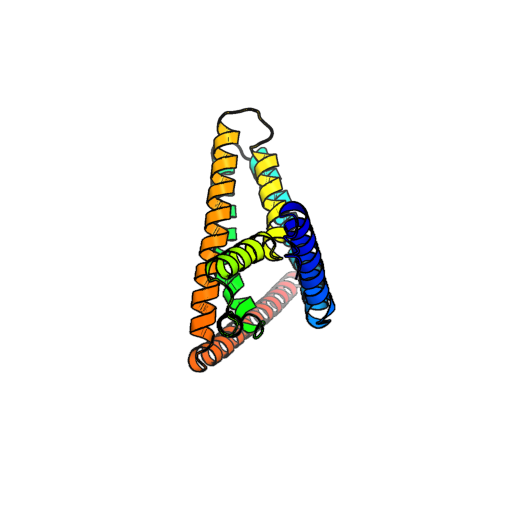7.372 14.748 28.371 1.00 65.88 105 PRO A CA 1
ATOM 840 C C . PRO A 1 105 ? -5.996 14.660 27.685 1.00 65.88 105 PRO A C 1
ATOM 842 O O . PRO A 1 105 ? -4.970 15.065 28.228 1.00 65.88 105 PRO A O 1
ATOM 845 N N . ILE A 1 106 ? -5.956 14.083 26.485 1.00 68.75 106 ILE A N 1
ATOM 846 C CA . ILE A 1 106 ? -4.751 13.947 25.669 1.00 68.75 106 ILE A CA 1
ATOM 847 C C . ILE A 1 106 ? -4.727 15.101 24.656 1.00 68.75 106 ILE A C 1
ATOM 849 O O . ILE A 1 106 ? -5.726 15.353 23.977 1.00 68.75 106 ILE A O 1
ATOM 853 N N . PRO A 1 107 ? -3.597 15.813 24.498 1.00 75.06 107 PRO A N 1
ATOM 854 C CA . PRO A 1 107 ? -3.493 16.891 23.522 1.00 75.06 107 PRO A CA 1
ATOM 855 C C . PRO A 1 107 ? -3.758 16.387 22.093 1.00 75.06 107 PRO A C 1
ATOM 857 O O . PRO A 1 107 ? -3.153 15.415 21.636 1.00 75.06 107 PRO A O 1
ATOM 860 N N . ARG A 1 108 ? -4.624 17.098 21.350 1.00 66.81 108 ARG A N 1
ATOM 861 C CA . ARG A 1 108 ? -5.073 16.728 19.987 1.00 66.81 108 ARG A CA 1
ATOM 862 C C . ARG A 1 108 ? -3.920 16.442 19.020 1.00 66.81 108 ARG A C 1
ATOM 864 O O . ARG A 1 108 ? -4.008 15.525 18.213 1.00 66.81 108 ARG A O 1
ATOM 871 N N . ARG A 1 109 ? -2.817 17.192 19.129 1.00 71.00 109 ARG A N 1
ATOM 872 C CA . ARG A 1 109 ? -1.608 16.997 18.308 1.00 71.00 109 ARG A CA 1
ATOM 873 C C . ARG A 1 109 ? -0.991 15.612 18.508 1.00 71.00 109 ARG A C 1
ATOM 875 O O . ARG A 1 109 ? -0.572 14.991 17.540 1.00 71.00 109 ARG A O 1
ATOM 882 N N . THR A 1 110 ? -0.988 15.112 19.740 1.00 68.12 110 THR A N 1
ATOM 883 C CA . THR A 1 110 ? -0.468 13.782 20.075 1.00 68.12 110 THR A CA 1
ATOM 884 C C . THR A 1 110 ? -1.391 12.685 19.559 1.00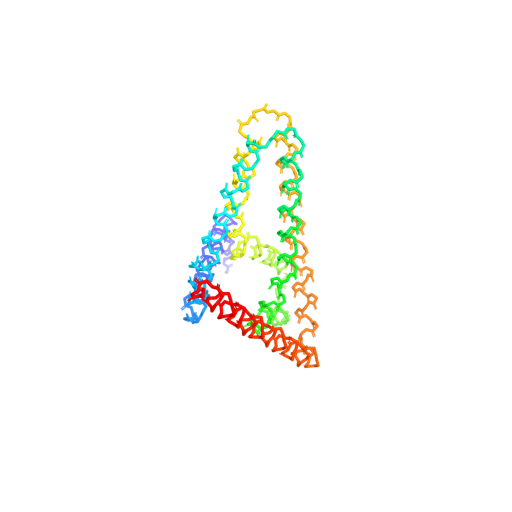 68.12 110 THR A C 1
ATOM 886 O O . THR A 1 110 ? -0.899 11.670 19.076 1.00 68.12 110 THR A O 1
ATOM 889 N N . ILE A 1 111 ? -2.710 12.905 19.573 1.00 65.81 111 ILE A N 1
ATOM 890 C CA . ILE A 1 111 ? -3.682 11.978 18.974 1.00 65.81 111 ILE A CA 1
ATOM 891 C C . ILE A 1 111 ? -3.465 11.901 17.457 1.00 65.81 111 ILE A C 1
ATOM 893 O O . ILE A 1 111 ? -3.252 10.812 16.933 1.00 65.81 111 ILE A O 1
ATOM 897 N N . ILE A 1 112 ? -3.407 13.040 16.761 1.00 69.44 112 ILE A N 1
ATOM 898 C CA . ILE A 1 112 ? -3.174 13.085 15.307 1.00 69.44 112 ILE A CA 1
ATOM 899 C C . ILE A 1 112 ? -1.829 12.443 14.950 1.00 69.44 112 ILE A C 1
ATOM 901 O O . ILE A 1 112 ? -1.778 11.570 14.087 1.00 69.44 112 ILE A O 1
ATOM 905 N N . ALA A 1 113 ? -0.752 12.793 15.659 1.00 68.94 113 ALA A N 1
ATOM 906 C CA . ALA A 1 113 ? 0.556 12.177 15.453 1.00 68.94 113 ALA A CA 1
ATOM 907 C C . ALA A 1 113 ? 0.514 10.664 15.703 1.00 68.94 113 ALA A C 1
ATOM 909 O O . ALA A 1 113 ? 1.099 9.896 14.947 1.00 68.94 113 ALA A O 1
ATOM 910 N N . SER A 1 114 ? -0.218 10.210 16.723 1.00 64.56 114 SER A N 1
ATOM 911 C CA . SER A 1 114 ? -0.370 8.785 17.012 1.00 64.56 114 SER A CA 1
ATOM 912 C C . SER A 1 114 ? -1.155 8.032 15.937 1.00 64.56 114 SER A C 1
ATOM 914 O O . SER A 1 114 ? -0.843 6.869 15.695 1.00 64.56 114 SER A O 1
ATOM 916 N N . VAL A 1 115 ? -2.122 8.679 15.288 1.00 67.69 115 VAL A N 1
ATOM 917 C CA . VAL A 1 115 ? -2.955 8.110 14.220 1.00 67.69 115 VAL A CA 1
ATOM 918 C C . VAL A 1 115 ? -2.182 8.066 12.899 1.00 67.69 115 VAL A C 1
ATOM 920 O O . VAL A 1 115 ? -2.165 7.038 12.220 1.00 67.69 115 VAL A O 1
ATOM 923 N N . ILE A 1 116 ? -1.444 9.130 12.576 1.00 67.62 116 ILE A N 1
ATOM 924 C CA . ILE A 1 116 ? -0.549 9.171 11.411 1.00 67.62 116 ILE A CA 1
ATOM 925 C C . ILE A 1 116 ? 0.577 8.143 11.567 1.00 67.62 116 ILE A C 1
ATOM 927 O O . ILE A 1 116 ? 0.808 7.345 10.669 1.00 67.62 116 ILE A O 1
ATOM 931 N N . LEU A 1 117 ? 1.237 8.085 12.728 1.00 67.56 117 LEU A N 1
ATOM 932 C CA . LEU A 1 117 ? 2.265 7.071 12.987 1.00 67.56 117 LEU A CA 1
ATOM 933 C C . LEU A 1 117 ? 1.681 5.655 13.031 1.00 67.56 117 LEU A C 1
ATOM 935 O O . LEU A 1 117 ? 2.351 4.713 12.629 1.00 67.56 117 LEU A O 1
ATOM 939 N N . GLY A 1 118 ? 0.448 5.494 13.516 1.00 64.75 118 GLY A N 1
ATOM 940 C CA . GLY A 1 118 ? -0.250 4.209 13.506 1.00 64.75 118 GLY A CA 1
ATOM 941 C C . GLY A 1 118 ? -0.477 3.691 12.089 1.00 64.75 118 GLY A C 1
ATOM 942 O O . GLY A 1 118 ? -0.209 2.528 11.826 1.00 64.75 118 GLY A O 1
ATOM 943 N N . THR A 1 119 ? -0.877 4.570 11.171 1.00 67.31 119 THR A N 1
ATOM 944 C CA . THR A 1 119 ? -1.084 4.216 9.755 1.00 67.31 119 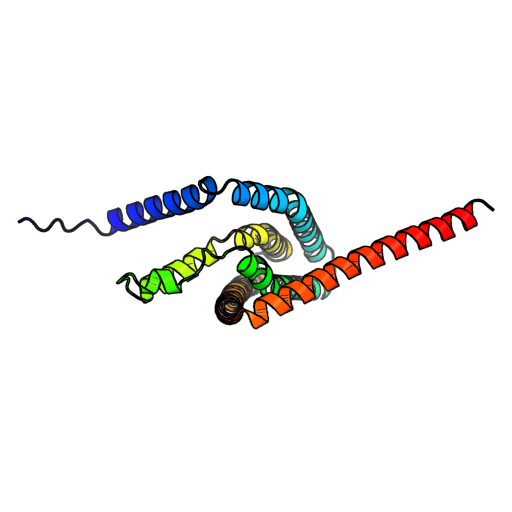THR A CA 1
ATOM 945 C C . THR A 1 119 ? 0.207 4.041 8.971 1.00 67.31 119 THR A C 1
ATOM 947 O O . THR A 1 119 ? 0.282 3.184 8.093 1.00 67.31 119 THR A O 1
ATOM 950 N N . LEU A 1 120 ? 1.263 4.773 9.334 1.00 65.31 120 LEU A N 1
ATOM 951 C CA . LEU A 1 120 ? 2.585 4.592 8.735 1.00 65.31 120 LEU A CA 1
ATOM 952 C C . LEU A 1 120 ? 3.177 3.198 9.000 1.00 65.31 120 LEU A C 1
ATOM 954 O O . LEU A 1 120 ? 3.991 2.727 8.217 1.00 65.31 120 LEU A O 1
ATOM 958 N N . PHE A 1 121 ? 2.788 2.556 10.103 1.00 65.06 121 PHE A N 1
ATOM 959 C CA . PHE A 1 121 ? 3.266 1.231 10.515 1.00 65.06 121 PHE A CA 1
ATOM 960 C C . PHE A 1 121 ? 2.131 0.207 10.596 1.00 65.06 121 PHE A C 1
ATOM 962 O O . PHE A 1 121 ? 2.188 -0.729 11.396 1.00 65.06 121 PHE A O 1
ATOM 969 N N . ASP A 1 122 ? 1.086 0.395 9.794 1.00 66.88 122 ASP A N 1
ATOM 970 C CA . ASP A 1 122 ? -0.036 -0.531 9.768 1.00 66.88 122 ASP A CA 1
ATOM 971 C C . ASP A 1 122 ? 0.270 -1.763 8.904 1.00 66.88 122 ASP A C 1
ATOM 973 O O . ASP A 1 122 ? 1.133 -1.756 8.022 1.00 66.88 122 ASP A O 1
ATOM 977 N N . TYR A 1 123 ? -0.456 -2.846 9.154 1.00 65.38 123 TYR A N 1
ATOM 978 C CA . TYR A 1 123 ? -0.331 -4.109 8.435 1.00 65.38 123 TYR A CA 1
ATOM 979 C C . TYR A 1 123 ? -0.429 -3.960 6.899 1.00 65.38 123 TYR A C 1
ATOM 981 O O . TYR A 1 123 ? 0.416 -4.525 6.197 1.00 65.38 123 TYR A O 1
ATOM 989 N N . PRO A 1 124 ? -1.359 -3.153 6.346 1.00 70.56 124 PRO A N 1
ATOM 990 C CA . PRO A 1 124 ? -1.434 -2.915 4.904 1.00 70.56 124 PRO A CA 1
ATOM 991 C C . PRO A 1 124 ? -0.174 -2.253 4.336 1.00 70.56 124 PRO A C 1
ATOM 993 O O . PRO A 1 124 ? 0.222 -2.535 3.206 1.00 70.56 124 PRO A O 1
ATOM 996 N N . THR A 1 125 ? 0.494 -1.398 5.115 1.00 75.19 125 THR A N 1
ATOM 997 C CA . THR A 1 125 ? 1.722 -0.718 4.687 1.00 75.19 125 THR A CA 1
ATOM 998 C C . THR A 1 125 ? 2.852 -1.717 4.466 1.00 75.19 125 THR A C 1
ATOM 1000 O O . THR A 1 125 ? 3.555 -1.646 3.458 1.00 75.19 125 THR A O 1
ATOM 1003 N N . TYR A 1 126 ? 2.995 -2.699 5.360 1.00 78.25 126 TYR A N 1
ATOM 1004 C CA . TYR A 1 126 ? 3.987 -3.764 5.200 1.00 78.25 126 TYR A CA 1
ATOM 1005 C C . TYR A 1 126 ? 3.720 -4.630 3.967 1.00 78.25 126 TYR A C 1
ATOM 1007 O O . TYR A 1 126 ? 4.663 -5.043 3.293 1.00 78.25 126 TYR A O 1
ATOM 1015 N N . LEU A 1 127 ? 2.447 -4.851 3.633 1.00 77.88 127 LEU A N 1
ATOM 1016 C CA . LEU A 1 127 ? 2.048 -5.569 2.425 1.00 77.88 127 LEU A CA 1
ATOM 1017 C C . LEU A 1 127 ? 2.403 -4.818 1.129 1.00 77.88 127 LEU A C 1
ATOM 1019 O O . LEU A 1 127 ? 2.600 -5.457 0.104 1.00 77.88 127 LEU A O 1
ATOM 1023 N N . MET A 1 128 ? 2.541 -3.489 1.147 1.00 79.44 128 MET A N 1
ATOM 1024 C CA . MET A 1 128 ? 2.942 -2.715 -0.040 1.00 79.44 128 MET A CA 1
ATOM 1025 C C . MET A 1 128 ? 4.455 -2.661 -0.271 1.00 79.44 128 MET A C 1
ATOM 1027 O O . MET A 1 128 ? 4.893 -2.368 -1.386 1.00 79.44 128 MET A O 1
ATOM 1031 N N . LEU A 1 129 ? 5.271 -2.971 0.741 1.00 86.31 129 LEU A N 1
ATOM 1032 C CA . LEU A 1 129 ? 6.732 -2.900 0.629 1.00 86.31 129 LEU A CA 1
ATOM 1033 C C . LEU A 1 129 ? 7.305 -3.698 -0.555 1.00 86.31 129 LEU A C 1
ATOM 1035 O O . LEU A 1 129 ? 8.163 -3.149 -1.247 1.00 86.31 129 LEU A O 1
ATOM 1039 N N . PRO A 1 130 ? 6.843 -4.929 -0.865 1.00 89.19 130 PRO A N 1
ATOM 1040 C CA . PRO A 1 130 ? 7.332 -5.664 -2.029 1.00 89.19 130 PRO A CA 1
ATOM 1041 C C . PRO A 1 130 ? 7.058 -4.947 -3.358 1.00 89.19 130 PRO A C 1
ATOM 1043 O O . PRO A 1 130 ? 7.903 -4.963 -4.248 1.00 89.19 130 PRO A O 1
ATOM 1046 N N . LEU A 1 131 ? 5.908 -4.279 -3.490 1.00 87.69 131 LEU A N 1
ATOM 1047 C CA . LEU A 1 131 ? 5.549 -3.520 -4.692 1.00 87.69 131 LEU A CA 1
ATOM 1048 C C . LEU A 1 131 ? 6.420 -2.271 -4.843 1.00 87.69 131 LEU A C 1
ATOM 1050 O O . LEU A 1 131 ? 6.925 -2.004 -5.932 1.00 87.69 131 LEU A O 1
ATOM 1054 N N . PHE A 1 132 ? 6.678 -1.541 -3.756 1.00 87.25 132 PHE A N 1
ATOM 1055 C CA . PHE A 1 132 ? 7.620 -0.418 -3.792 1.00 87.25 132 PHE A CA 1
ATOM 1056 C C . PHE A 1 132 ? 9.047 -0.878 -4.096 1.00 87.25 132 PHE A C 1
ATOM 1058 O O . PHE A 1 132 ? 9.734 -0.247 -4.901 1.00 87.25 132 PHE A O 1
ATOM 1065 N N . ALA A 1 133 ? 9.474 -2.010 -3.533 1.00 88.31 133 ALA A N 1
ATOM 1066 C CA . ALA A 1 133 ? 10.760 -2.614 -3.857 1.00 88.31 133 ALA A CA 1
ATOM 1067 C C . ALA A 1 133 ? 10.852 -2.989 -5.346 1.00 88.31 133 ALA A C 1
ATOM 1069 O O . ALA A 1 133 ? 11.886 -2.743 -5.964 1.00 88.31 133 ALA A O 1
ATOM 1070 N N . ALA A 1 134 ? 9.775 -3.502 -5.949 1.00 88.56 134 ALA A N 1
ATOM 1071 C CA . ALA A 1 134 ? 9.722 -3.801 -7.379 1.00 88.56 134 ALA A CA 1
ATOM 1072 C C . ALA A 1 134 ? 9.862 -2.542 -8.254 1.00 88.56 134 ALA A C 1
ATOM 1074 O O . ALA A 1 134 ? 10.568 -2.575 -9.261 1.00 88.56 134 ALA A O 1
ATOM 1075 N N . ILE A 1 135 ? 9.257 -1.419 -7.856 1.00 86.81 135 ILE A N 1
ATOM 1076 C CA . ILE A 1 135 ? 9.387 -0.129 -8.558 1.00 86.81 135 ILE A CA 1
ATOM 1077 C C . ILE A 1 135 ? 10.829 0.388 -8.479 1.00 86.81 135 ILE A C 1
ATOM 1079 O O . ILE A 1 135 ? 11.410 0.767 -9.498 1.00 86.81 135 ILE A O 1
ATOM 1083 N N . ILE A 1 136 ? 11.437 0.351 -7.290 1.00 87.75 136 ILE A N 1
ATOM 1084 C CA . ILE A 1 136 ? 12.842 0.743 -7.095 1.00 87.75 136 ILE A CA 1
ATOM 1085 C C . ILE A 1 136 ? 13.769 -0.182 -7.893 1.00 87.75 136 ILE A C 1
ATOM 1087 O O . ILE A 1 136 ? 14.715 0.283 -8.522 1.00 87.75 136 ILE A O 1
ATOM 1091 N N . TYR A 1 137 ? 13.489 -1.482 -7.930 1.00 87.50 137 TYR A N 1
ATOM 1092 C CA . TYR A 1 137 ? 14.254 -2.435 -8.729 1.00 87.50 137 TYR A CA 1
ATOM 1093 C C . TYR A 1 137 ? 14.109 -2.195 -10.243 1.00 87.50 137 TYR A C 1
ATOM 1095 O O . TYR A 1 137 ? 15.080 -2.357 -10.992 1.00 87.50 137 TYR A O 1
ATOM 1103 N N . GLY A 1 138 ? 12.913 -1.815 -10.698 1.00 84.25 138 GLY A N 1
ATOM 1104 C CA . GLY A 1 138 ? 12.605 -1.540 -12.100 1.00 84.25 138 GLY A CA 1
ATOM 1105 C C . GLY A 1 138 ? 13.264 -0.264 -12.618 1.00 84.25 138 GLY A C 1
ATOM 1106 O O . GLY A 1 138 ? 13.903 -0.298 -13.665 1.00 84.25 138 GLY A O 1
ATOM 1107 N N . PHE A 1 139 ? 13.164 0.833 -11.863 1.00 80.81 139 PHE A N 1
ATOM 1108 C CA . PHE A 1 139 ? 13.568 2.169 -12.324 1.00 80.81 139 PHE A CA 1
ATOM 1109 C C . PHE A 1 139 ? 14.747 2.787 -11.559 1.00 80.81 139 PHE A C 1
ATOM 1111 O O . PHE A 1 139 ? 15.421 3.668 -12.081 1.00 80.81 139 PHE A O 1
ATOM 1118 N N . GLY A 1 140 ? 14.992 2.366 -10.317 1.00 71.19 140 GLY A N 1
ATOM 1119 C CA . GLY A 1 140 ? 15.867 3.069 -9.374 1.00 71.19 140 GLY A CA 1
ATOM 1120 C C . GLY A 1 140 ? 17.314 2.582 -9.299 1.00 71.19 140 GLY A C 1
ATOM 1121 O O . GLY A 1 140 ? 18.115 3.196 -8.601 1.00 71.19 140 GLY A O 1
ATOM 1122 N N . LEU A 1 141 ? 17.679 1.504 -10.001 1.00 71.88 141 LEU A N 1
ATOM 1123 C CA . LEU A 1 141 ? 19.053 0.974 -9.971 1.00 71.88 141 LEU A CA 1
ATOM 1124 C C . LEU A 1 141 ? 20.041 1.750 -10.858 1.00 71.88 141 LEU A C 1
ATOM 1126 O O . LEU A 1 141 ? 21.249 1.553 -10.757 1.00 71.88 141 LEU A O 1
ATOM 1130 N N . SER A 1 142 ? 19.542 2.675 -11.672 1.00 70.50 142 SER A N 1
ATOM 1131 C CA . SER A 1 142 ? 20.346 3.585 -12.486 1.00 70.50 142 SER A CA 1
ATOM 1132 C C . SER A 1 142 ? 20.528 4.911 -11.735 1.00 70.50 142 SER A C 1
ATOM 1134 O O . SER A 1 142 ? 19.537 5.484 -11.291 1.00 70.50 142 SER A O 1
ATOM 1136 N N . LEU A 1 143 ? 21.741 5.474 -11.634 1.00 72.31 143 LEU A N 1
ATOM 1137 C CA . LEU A 1 143 ? 21.966 6.843 -11.109 1.00 72.31 143 LEU A CA 1
ATOM 1138 C C . LEU A 1 143 ? 21.538 7.924 -12.128 1.00 72.31 143 LEU A C 1
ATOM 1140 O O . LEU A 1 143 ? 22.282 8.842 -12.462 1.00 72.31 143 LEU A O 1
ATOM 1144 N N . SER A 1 144 ? 20.333 7.787 -12.670 1.00 77.00 144 SER A N 1
ATOM 1145 C CA . SER A 1 144 ? 19.765 8.705 -13.651 1.00 77.00 144 SER A CA 1
ATOM 1146 C C . SER A 1 144 ? 18.855 9.740 -12.973 1.00 77.00 144 SER A C 1
ATOM 1148 O O . SER A 1 144 ? 18.286 9.450 -11.917 1.00 77.00 144 SER A O 1
ATOM 1150 N N . PRO A 1 145 ? 18.632 10.921 -13.582 1.00 80.06 145 PRO A N 1
ATOM 1151 C CA . PRO A 1 145 ? 17.657 11.902 -13.090 1.00 80.06 145 PRO A CA 1
ATOM 1152 C C . PRO A 1 145 ? 16.243 11.324 -12.920 1.00 80.06 145 PRO A C 1
ATOM 1154 O O . PRO A 1 145 ? 15.487 11.765 -12.056 1.00 80.06 145 PRO A O 1
ATOM 1157 N N . VAL A 1 146 ? 15.903 10.292 -13.701 1.00 78.81 146 VAL A N 1
ATOM 1158 C CA . VAL A 1 146 ? 14.623 9.573 -13.627 1.00 78.81 146 VAL A CA 1
ATOM 1159 C C . VAL A 1 146 ? 14.414 8.951 -12.245 1.00 78.81 146 VAL A C 1
ATOM 1161 O O . VAL A 1 146 ? 13.302 8.964 -11.725 1.00 78.81 146 VAL A O 1
ATOM 1164 N N . THR A 1 147 ? 15.479 8.487 -11.593 1.00 81.00 147 THR A N 1
ATOM 1165 C CA . THR A 1 147 ? 15.407 7.875 -10.260 1.00 81.00 147 THR A CA 1
ATOM 1166 C C . THR A 1 147 ? 14.941 8.865 -9.198 1.00 81.00 147 THR A C 1
ATOM 1168 O O . THR A 1 147 ? 14.135 8.505 -8.343 1.00 81.00 147 THR A O 1
ATOM 1171 N N . LEU A 1 148 ? 15.368 10.131 -9.274 1.00 83.75 148 LEU A N 1
ATOM 1172 C CA . LEU A 1 148 ? 14.893 11.175 -8.358 1.00 83.75 148 LEU A CA 1
ATOM 1173 C C . LEU A 1 148 ? 13.396 11.438 -8.539 1.00 83.75 148 LEU A C 1
ATOM 1175 O O . LEU A 1 148 ? 12.672 11.554 -7.551 1.00 83.75 148 LEU A O 1
ATOM 1179 N N . VAL A 1 149 ? 12.925 11.471 -9.788 1.00 84.75 149 VAL A N 1
ATOM 1180 C CA . VAL A 1 149 ? 11.497 11.632 -10.104 1.00 84.75 149 VAL A CA 1
ATOM 1181 C C . VAL A 1 149 ? 10.690 10.448 -9.574 1.00 84.75 149 VAL A C 1
ATOM 1183 O O . VAL A 1 149 ? 9.644 10.650 -8.965 1.00 84.75 149 VAL A O 1
ATOM 1186 N N . VAL A 1 150 ? 11.186 9.220 -9.737 1.00 84.06 150 VAL A N 1
ATOM 1187 C CA . VAL A 1 150 ? 10.518 8.006 -9.240 1.00 84.06 150 VAL A CA 1
ATOM 1188 C C . VAL A 1 150 ? 10.465 7.978 -7.716 1.00 84.06 150 VAL A C 1
ATOM 1190 O O . VAL A 1 150 ? 9.421 7.653 -7.155 1.00 84.06 150 VAL A O 1
ATOM 1193 N N . ILE A 1 151 ? 11.545 8.357 -7.029 1.00 85.94 151 ILE A N 1
ATOM 1194 C CA . ILE A 1 151 ? 11.555 8.462 -5.564 1.00 85.94 151 ILE A CA 1
ATOM 1195 C C . ILE A 1 151 ? 10.553 9.525 -5.101 1.00 85.94 151 ILE A C 1
ATOM 1197 O O . ILE A 1 151 ? 9.758 9.259 -4.200 1.00 85.94 151 ILE A O 1
ATOM 1201 N N . ALA A 1 152 ? 10.539 10.702 -5.730 1.00 87.06 152 ALA A N 1
ATOM 1202 C CA . ALA A 1 152 ? 9.573 11.749 -5.408 1.00 87.06 152 ALA A CA 1
ATOM 1203 C C . ALA A 1 152 ? 8.126 11.281 -5.646 1.00 87.06 152 ALA A C 1
ATOM 1205 O O . ALA A 1 152 ? 7.268 11.483 -4.787 1.00 87.06 152 ALA A O 1
ATOM 1206 N N . ALA A 1 153 ? 7.863 10.595 -6.761 1.00 84.94 153 ALA A N 1
ATOM 1207 C CA . ALA A 1 153 ? 6.560 10.016 -7.077 1.00 84.94 153 ALA A CA 1
ATOM 1208 C C . ALA A 1 153 ? 6.145 8.933 -6.070 1.00 84.94 153 ALA A C 1
ATOM 1210 O O . ALA A 1 153 ? 4.992 8.913 -5.648 1.00 84.94 153 ALA A O 1
ATOM 1211 N N . LEU A 1 154 ? 7.072 8.075 -5.630 1.00 86.75 154 LEU A N 1
ATOM 1212 C CA . LEU A 1 154 ? 6.832 7.084 -4.577 1.00 86.75 154 LEU A CA 1
ATOM 1213 C C . LEU A 1 154 ? 6.453 7.755 -3.257 1.00 86.75 154 LEU A C 1
ATOM 1215 O O . LEU A 1 154 ? 5.469 7.358 -2.641 1.00 86.75 154 LEU A O 1
ATOM 1219 N N . VAL A 1 155 ? 7.191 8.786 -2.838 1.00 87.69 155 VAL A N 1
ATOM 1220 C CA . VAL A 1 155 ? 6.914 9.518 -1.591 1.00 87.69 155 VAL A CA 1
ATOM 1221 C C . VAL A 1 155 ? 5.560 10.226 -1.658 1.00 87.69 155 VAL A C 1
ATOM 1223 O O . VAL A 1 155 ? 4.762 10.108 -0.728 1.00 87.69 155 VAL A O 1
ATOM 1226 N N . LEU A 1 156 ? 5.273 10.925 -2.759 1.00 88.50 156 LEU A N 1
ATOM 1227 C CA . LEU A 1 156 ? 4.000 11.621 -2.958 1.00 88.50 156 LEU A CA 1
ATOM 1228 C C . LEU A 1 156 ? 2.828 10.642 -3.065 1.00 88.50 156 LEU A C 1
ATOM 1230 O O . LEU A 1 156 ? 1.809 10.842 -2.406 1.00 88.50 156 LEU A O 1
ATOM 1234 N N . GLY A 1 157 ? 2.977 9.571 -3.844 1.00 84.69 157 GLY A N 1
ATOM 1235 C CA . GLY A 1 157 ? 1.963 8.533 -4.012 1.00 84.69 157 GLY A CA 1
ATOM 1236 C C . GLY A 1 157 ? 1.674 7.803 -2.704 1.00 84.69 157 GLY A C 1
ATOM 1237 O O . GLY A 1 157 ? 0.515 7.648 -2.330 1.00 84.69 157 GLY A O 1
ATOM 1238 N N . TYR A 1 158 ? 2.713 7.433 -1.954 1.00 84.12 158 TYR A N 1
ATOM 1239 C CA . TYR A 1 158 ? 2.569 6.825 -0.633 1.00 84.12 158 TYR A CA 1
ATOM 1240 C C . TYR A 1 158 ? 1.889 7.768 0.367 1.00 84.12 158 TYR A C 1
ATOM 1242 O O . TYR A 1 158 ? 0.948 7.369 1.054 1.00 84.12 158 TYR A O 1
ATOM 1250 N N . GLY A 1 159 ? 2.302 9.038 0.411 1.00 84.56 159 GLY A N 1
ATOM 1251 C CA . GLY A 1 159 ? 1.648 10.051 1.239 1.00 84.56 159 GLY A CA 1
ATOM 1252 C C . GLY A 1 159 ? 0.172 10.227 0.876 1.00 84.56 159 GLY A C 1
ATOM 1253 O O . GLY A 1 159 ? -0.683 10.277 1.760 1.00 84.56 159 GLY A O 1
ATOM 1254 N N . HIS A 1 160 ? -0.145 10.247 -0.419 1.00 84.44 160 HIS A N 1
ATOM 1255 C CA . HIS A 1 160 ? -1.517 10.333 -0.908 1.00 84.44 160 HIS A CA 1
ATOM 1256 C C . HIS A 1 160 ? -2.351 9.102 -0.520 1.00 84.44 160 HIS A C 1
ATOM 1258 O O . HIS A 1 160 ? -3.482 9.261 -0.062 1.00 84.44 160 HIS A O 1
ATOM 1264 N N . LEU A 1 161 ? -1.786 7.892 -0.619 1.00 82.50 161 LEU A N 1
ATOM 1265 C CA . LEU A 1 161 ? -2.428 6.650 -0.172 1.00 82.50 161 LEU A CA 1
ATOM 1266 C C . LEU A 1 161 ? -2.731 6.680 1.333 1.00 82.50 161 LEU A C 1
ATOM 1268 O O . LEU A 1 161 ? -3.845 6.368 1.750 1.00 82.50 161 LEU A O 1
ATOM 1272 N N . ILE A 1 162 ? -1.794 7.121 2.174 1.00 80.88 162 ILE A N 1
ATOM 1273 C CA . ILE A 1 162 ? -2.062 7.254 3.614 1.00 80.88 162 ILE A CA 1
ATOM 1274 C C . ILE A 1 162 ? -3.191 8.259 3.866 1.00 80.88 162 ILE A C 1
ATOM 1276 O O . ILE A 1 162 ? -4.114 7.970 4.627 1.00 80.88 162 ILE A O 1
ATOM 1280 N N . MET A 1 163 ? -3.146 9.425 3.216 1.00 80.19 163 MET A N 1
ATOM 1281 C CA . MET A 1 163 ? -4.153 10.472 3.404 1.00 80.19 163 MET A CA 1
ATOM 1282 C C . MET A 1 163 ? -5.545 10.013 2.965 1.00 80.19 163 MET A C 1
ATOM 1284 O O . MET A 1 163 ? -6.499 10.193 3.723 1.00 80.19 163 MET A O 1
ATOM 1288 N N . ILE A 1 164 ? -5.677 9.380 1.793 1.00 79.69 164 ILE A N 1
ATOM 1289 C CA . ILE A 1 164 ? -6.971 8.863 1.324 1.00 79.69 164 ILE A CA 1
ATOM 1290 C C . ILE A 1 164 ? -7.470 7.743 2.240 1.00 79.69 164 ILE A C 1
ATOM 1292 O O . ILE A 1 164 ? -8.647 7.734 2.581 1.00 79.69 164 ILE A O 1
ATOM 1296 N N . GLY A 1 165 ? -6.585 6.860 2.717 1.00 74.31 165 GLY A N 1
ATOM 1297 C CA . GLY A 1 165 ? -6.943 5.792 3.652 1.00 74.31 165 GLY A CA 1
ATOM 1298 C C . GLY A 1 165 ? -7.480 6.334 4.977 1.00 74.31 165 GLY A C 1
ATOM 1299 O O . GLY A 1 165 ? -8.464 5.820 5.501 1.00 74.31 165 GLY A O 1
ATOM 1300 N N . GLN A 1 166 ? -6.896 7.422 5.486 1.00 74.75 166 GLN A N 1
ATOM 1301 C CA . GLN A 1 166 ? -7.357 8.087 6.706 1.00 74.75 166 GLN A CA 1
ATOM 1302 C C . GLN A 1 166 ? -8.660 8.857 6.506 1.00 74.75 166 GLN A C 1
ATOM 1304 O O . GLN A 1 166 ? -9.549 8.800 7.355 1.00 74.75 166 GLN A O 1
ATOM 1309 N N . LEU A 1 167 ? -8.807 9.563 5.385 1.00 73.75 167 LEU A N 1
ATOM 1310 C CA . LEU A 1 167 ? -10.049 10.260 5.050 1.00 73.75 167 LEU A CA 1
ATOM 1311 C C . LEU A 1 167 ? -11.192 9.264 4.851 1.00 73.75 167 LEU A C 1
ATOM 1313 O O . LEU A 1 167 ? -12.271 9.448 5.411 1.00 73.75 167 LEU A O 1
ATOM 1317 N N . ALA A 1 168 ? -10.937 8.180 4.120 1.00 72.81 168 ALA A N 1
ATOM 1318 C CA . ALA A 1 168 ? -11.882 7.093 3.927 1.00 72.81 168 ALA A CA 1
ATOM 1319 C C . ALA A 1 168 ? -12.215 6.438 5.273 1.00 72.81 168 ALA A C 1
ATOM 1321 O O . ALA A 1 168 ? -13.380 6.385 5.644 1.00 72.81 168 ALA A O 1
ATOM 1322 N N . GLY A 1 169 ? -11.214 6.027 6.054 1.00 70.12 169 GLY A N 1
ATOM 1323 C CA . GLY A 1 169 ? -11.418 5.376 7.349 1.00 70.12 169 GLY A CA 1
ATOM 1324 C C . GLY A 1 169 ? -12.173 6.237 8.365 1.00 70.12 169 GLY A C 1
ATOM 1325 O O . GLY A 1 169 ? -13.068 5.737 9.037 1.00 70.12 169 GLY A O 1
ATOM 1326 N N . THR A 1 170 ? -11.881 7.536 8.449 1.00 67.88 170 THR A N 1
ATOM 1327 C CA . THR A 1 170 ? -12.597 8.458 9.354 1.00 67.88 170 THR A CA 1
ATOM 1328 C C . THR A 1 170 ? -14.027 8.727 8.891 1.00 67.88 170 THR A C 1
ATOM 1330 O O . THR A 1 170 ? -14.949 8.700 9.705 1.00 67.88 170 THR A O 1
ATOM 1333 N N . THR A 1 171 ? -14.232 8.926 7.587 1.00 68.94 171 THR A N 1
ATOM 1334 C CA . THR A 1 171 ? -15.560 9.163 7.004 1.00 68.94 171 THR A CA 1
ATOM 1335 C C . THR A 1 171 ? -16.433 7.918 7.121 1.00 68.94 171 THR A C 1
ATOM 1337 O O . THR A 1 171 ? -17.551 7.989 7.621 1.00 68.94 171 THR A O 1
ATOM 1340 N N . ILE A 1 172 ? -15.914 6.756 6.726 1.00 66.81 172 ILE A N 1
ATOM 1341 C CA . ILE A 1 172 ? -16.621 5.476 6.799 1.00 66.81 172 ILE A CA 1
ATOM 1342 C C . ILE A 1 172 ? -16.846 5.076 8.252 1.00 66.81 172 ILE A C 1
ATOM 1344 O O . ILE A 1 172 ? -17.952 4.672 8.585 1.00 66.81 172 ILE A O 1
ATOM 1348 N N . GLY A 1 173 ? -15.856 5.247 9.130 1.00 63.19 173 GLY A N 1
ATOM 1349 C CA . GLY A 1 173 ? -16.006 4.988 10.561 1.00 63.19 173 GLY A CA 1
ATOM 1350 C C . GLY A 1 173 ? -17.120 5.830 11.186 1.00 63.19 173 GLY A C 1
ATOM 1351 O O . GLY A 1 173 ? -17.947 5.294 11.918 1.00 63.19 173 GLY A O 1
ATOM 1352 N N . GLY A 1 174 ? -17.211 7.117 10.832 1.00 62.16 174 GLY A N 1
ATOM 1353 C CA . GLY A 1 174 ? -18.307 7.988 11.265 1.00 62.16 174 GLY A CA 1
ATOM 1354 C C . GLY A 1 174 ? -19.664 7.600 10.667 1.00 62.16 174 GLY A C 1
ATOM 1355 O O . GLY A 1 174 ? -20.672 7.581 11.368 1.00 62.16 174 GLY A O 1
ATOM 1356 N N . ILE A 1 175 ? -19.704 7.236 9.384 1.00 60.88 175 ILE A N 1
ATOM 1357 C CA . ILE A 1 175 ? -20.941 6.847 8.689 1.00 60.88 175 ILE A CA 1
ATOM 1358 C C . ILE A 1 175 ? -21.449 5.472 9.166 1.00 60.88 175 ILE A C 1
ATOM 1360 O O . ILE A 1 175 ? -22.656 5.282 9.319 1.00 60.88 175 ILE A O 1
ATOM 1364 N N . MET A 1 176 ? -20.558 4.520 9.448 1.00 54.34 176 MET A N 1
ATOM 1365 C CA . ME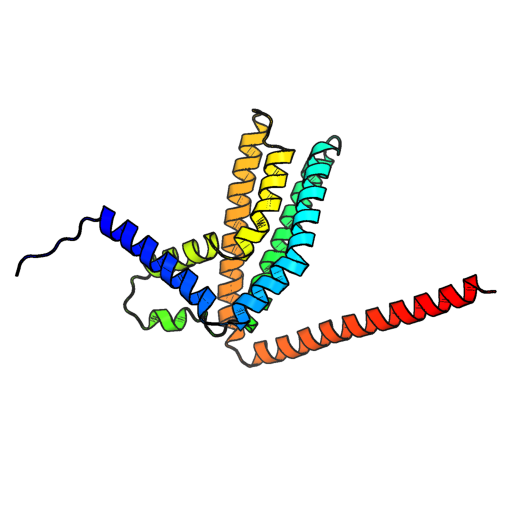T A 1 176 ? -20.892 3.162 9.896 1.00 54.34 176 MET A CA 1
ATOM 1366 C C . MET A 1 176 ? -21.406 3.091 11.336 1.00 54.34 176 MET A C 1
ATOM 1368 O O . MET A 1 176 ? -22.035 2.098 11.700 1.00 54.34 176 MET A O 1
ATOM 1372 N N . GLN A 1 177 ? -21.225 4.143 12.141 1.00 59.12 177 GLN A N 1
ATOM 1373 C CA . GLN A 1 177 ? -21.933 4.270 13.421 1.00 59.12 177 GLN A CA 1
ATOM 1374 C C . GLN A 1 177 ? -23.456 4.380 13.226 1.00 59.12 177 GLN A C 1
ATOM 1376 O O . GLN A 1 177 ? -24.228 4.064 14.134 1.00 59.12 177 GLN A O 1
ATOM 1381 N N . SER A 1 178 ? -23.917 4.773 12.032 1.00 58.50 178 SER A N 1
ATOM 1382 C CA . SER A 1 178 ? -25.334 4.736 11.687 1.00 58.50 178 SER A CA 1
ATOM 1383 C C . SER A 1 178 ? -25.784 3.298 11.432 1.00 58.50 178 SER A C 1
ATOM 1385 O O . SER A 1 178 ? -25.386 2.666 10.449 1.00 58.50 178 SER A O 1
ATOM 1387 N N . ARG A 1 179 ? -26.688 2.795 12.286 1.00 63.94 179 ARG A N 1
ATOM 1388 C CA . ARG A 1 179 ? -27.301 1.458 12.146 1.00 63.94 179 ARG A CA 1
ATOM 1389 C C . ARG A 1 179 ? -27.820 1.196 10.728 1.00 63.94 179 ARG A C 1
ATOM 1391 O O . ARG A 1 179 ? -27.611 0.116 10.195 1.00 63.94 179 ARG A O 1
ATOM 1398 N N . ARG A 1 180 ? -28.411 2.212 10.090 1.00 70.50 180 ARG A N 1
ATOM 1399 C CA . ARG A 1 180 ? -28.974 2.116 8.736 1.00 70.50 180 ARG A CA 1
ATOM 1400 C C . ARG A 1 180 ? -27.924 1.776 7.676 1.00 70.50 180 ARG A C 1
ATOM 1402 O O . ARG A 1 180 ? -28.219 1.019 6.761 1.00 70.50 180 ARG A O 1
ATOM 1409 N N . VAL A 1 181 ? -26.714 2.325 7.782 1.00 65.12 181 VAL A N 1
ATOM 1410 C CA . VAL A 1 181 ? -25.647 2.063 6.803 1.00 65.12 181 VAL A CA 1
ATOM 1411 C C . VAL A 1 181 ? -25.024 0.695 7.038 1.00 65.12 181 VAL A C 1
ATOM 1413 O O . VAL A 1 181 ? -24.740 -0.018 6.079 1.00 65.12 181 VAL A O 1
ATOM 1416 N N . ARG A 1 182 ? -24.880 0.294 8.305 1.00 65.88 182 ARG A N 1
ATOM 1417 C CA . ARG A 1 182 ? -24.415 -1.049 8.657 1.00 65.88 182 ARG A CA 1
ATOM 1418 C C . ARG A 1 182 ? -25.343 -2.134 8.106 1.00 65.88 182 ARG A C 1
ATOM 1420 O O . ARG A 1 182 ? -24.857 -3.076 7.489 1.00 65.88 182 ARG A O 1
ATOM 1427 N N . ASP A 1 183 ? -26.655 -1.975 8.258 1.00 70.19 183 ASP A N 1
ATOM 1428 C CA . ASP A 1 183 ? -27.626 -2.960 7.767 1.00 70.19 183 ASP A CA 1
ATOM 1429 C C . ASP A 1 183 ? -27.623 -3.043 6.227 1.00 70.19 183 ASP A C 1
ATOM 1431 O O . ASP A 1 183 ? -27.622 -4.137 5.662 1.00 70.19 183 ASP A O 1
ATOM 1435 N N . VAL A 1 184 ? -27.516 -1.903 5.529 1.00 72.62 184 VAL A N 1
ATOM 1436 C CA . VAL A 1 184 ? -27.383 -1.869 4.058 1.00 72.62 184 VAL A CA 1
ATOM 1437 C C . VAL A 1 184 ? -26.085 -2.531 3.593 1.00 72.62 184 VAL A C 1
ATOM 1439 O O . VAL A 1 184 ? -26.106 -3.285 2.621 1.00 72.62 184 VAL A O 1
ATOM 1442 N N . ALA A 1 185 ? -24.967 -2.302 4.287 1.00 67.12 185 ALA A N 1
ATOM 1443 C CA . ALA A 1 185 ? -23.692 -2.928 3.954 1.00 67.12 185 ALA A CA 1
ATOM 1444 C C . ALA A 1 185 ? -23.761 -4.457 4.088 1.00 67.12 185 ALA A C 1
ATOM 1446 O O . ALA A 1 185 ? -23.302 -5.161 3.192 1.00 67.12 185 ALA A O 1
ATOM 1447 N N . ILE A 1 186 ? -24.381 -4.984 5.150 1.00 71.12 186 ILE A N 1
ATOM 1448 C CA . ILE A 1 186 ? -24.552 -6.435 5.347 1.00 71.12 186 ILE A CA 1
ATOM 1449 C C . ILE A 1 186 ? -25.370 -7.056 4.207 1.00 71.12 186 ILE A C 1
ATOM 1451 O O . ILE A 1 186 ? -24.991 -8.103 3.674 1.00 71.12 186 ILE A O 1
ATOM 1455 N N . ILE A 1 187 ? -26.463 -6.400 3.805 1.00 78.94 187 ILE A N 1
ATOM 1456 C CA . ILE A 1 187 ? -27.299 -6.842 2.680 1.00 78.94 187 ILE A CA 1
ATOM 1457 C C . ILE A 1 187 ? -26.488 -6.818 1.379 1.00 78.94 187 ILE A C 1
ATOM 1459 O O . ILE A 1 187 ? -26.484 -7.799 0.637 1.00 78.94 187 ILE A O 1
ATOM 1463 N N . PHE A 1 188 ? -25.756 -5.732 1.124 1.00 77.00 188 PHE A N 1
ATOM 1464 C CA . PHE A 1 188 ? -24.944 -5.568 -0.080 1.00 77.00 188 PHE A CA 1
ATOM 1465 C C . PHE A 1 188 ? -23.817 -6.608 -0.173 1.00 77.00 188 PHE A C 1
ATOM 1467 O O . PHE A 1 188 ? -23.659 -7.254 -1.208 1.00 77.00 188 PHE A O 1
ATOM 1474 N N . PHE A 1 189 ? -23.079 -6.840 0.916 1.00 74.88 189 PHE A N 1
ATOM 1475 C CA . PHE A 1 189 ? -22.037 -7.869 0.964 1.00 74.88 189 PHE A CA 1
ATOM 1476 C C . PHE A 1 189 ? -22.610 -9.286 0.852 1.00 74.88 189 PHE A C 1
ATOM 1478 O O . PHE A 1 189 ? -22.000 -10.120 0.185 1.00 74.88 189 PHE A O 1
ATOM 1485 N N . SER A 1 190 ? -23.792 -9.561 1.417 1.00 77.00 190 SER A N 1
ATOM 1486 C CA . SER A 1 190 ? -24.480 -10.849 1.214 1.00 77.00 190 SER A CA 1
ATOM 1487 C C . SER A 1 190 ? -24.895 -11.055 -0.243 1.00 77.00 190 SER A C 1
ATOM 1489 O O . SER A 1 190 ? -24.752 -12.156 -0.768 1.00 77.00 190 SER A O 1
ATOM 1491 N N . LEU A 1 191 ? -25.351 -9.999 -0.922 1.00 78.94 191 LEU A N 1
ATOM 1492 C CA . LEU A 1 191 ? -25.680 -10.027 -2.351 1.00 78.94 191 LEU A CA 1
ATOM 1493 C C . LEU A 1 191 ? -24.445 -10.285 -3.221 1.00 78.94 191 LEU A C 1
ATOM 1495 O O . LEU A 1 191 ? -24.498 -11.130 -4.111 1.00 78.94 191 LEU A O 1
ATOM 1499 N N . ILE A 1 192 ? -23.322 -9.618 -2.937 1.00 78.62 192 ILE A N 1
ATOM 1500 C CA . ILE A 1 192 ? -22.046 -9.865 -3.629 1.00 78.62 192 ILE A CA 1
ATOM 1501 C C . ILE A 1 192 ? -21.555 -11.295 -3.375 1.00 78.62 192 ILE A C 1
ATOM 1503 O O . ILE A 1 192 ? -21.153 -11.983 -4.313 1.00 78.62 192 ILE A O 1
ATOM 1507 N N . GLY A 1 193 ? -21.619 -11.764 -2.126 1.00 73.38 193 GLY A N 1
ATOM 1508 C CA . GLY A 1 193 ? -21.278 -13.143 -1.772 1.00 73.38 193 GLY A CA 1
ATOM 1509 C C . GLY A 1 193 ? -22.145 -14.159 -2.521 1.00 73.38 193 GLY A C 1
ATOM 1510 O O . GLY A 1 193 ? -21.626 -15.135 -3.064 1.00 73.38 193 GLY A O 1
ATOM 1511 N N . GLY A 1 194 ? -23.447 -13.885 -2.640 1.00 78.50 194 GLY A N 1
ATOM 1512 C CA . GLY A 1 194 ? -24.371 -14.663 -3.463 1.00 78.50 194 GLY A CA 1
ATOM 1513 C C . GLY A 1 194 ? -24.011 -14.640 -4.951 1.00 78.50 194 GLY A C 1
ATOM 1514 O O . GLY A 1 194 ? -24.095 -15.669 -5.616 1.00 78.50 194 GLY A O 1
ATOM 1515 N N . LEU A 1 195 ? -23.528 -13.510 -5.475 1.00 77.88 195 LEU A N 1
ATOM 1516 C CA . LEU A 1 195 ? -23.076 -13.398 -6.866 1.00 77.88 195 LEU A CA 1
ATOM 1517 C C . LEU A 1 195 ? -21.909 -14.351 -7.170 1.00 77.88 195 LEU A C 1
ATOM 1519 O O . LEU A 1 195 ? -21.914 -15.020 -8.202 1.00 77.88 195 LEU A O 1
ATOM 1523 N N . CYS A 1 196 ? -20.943 -14.470 -6.254 1.00 76.62 196 CYS A N 1
ATOM 1524 C CA . CYS A 1 196 ? -19.846 -15.437 -6.379 1.00 76.62 196 CYS A CA 1
ATOM 1525 C C . CYS A 1 196 ? -20.347 -16.886 -6.436 1.00 76.62 196 CYS A C 1
ATOM 1527 O O . CYS A 1 196 ? -19.802 -17.693 -7.190 1.00 76.62 196 CYS A O 1
ATOM 1529 N N . TYR A 1 197 ? -21.394 -17.220 -5.678 1.00 81.00 197 TYR A N 1
ATOM 1530 C CA . TYR A 1 197 ? -22.014 -18.545 -5.726 1.00 81.00 197 TYR A CA 1
ATOM 1531 C C . TYR A 1 197 ? -22.647 -18.828 -7.097 1.00 81.00 197 TYR A C 1
ATOM 1533 O O . TYR A 1 197 ? -22.429 -19.897 -7.670 1.00 81.00 197 TYR A O 1
ATOM 1541 N N . PHE A 1 198 ? -23.349 -17.848 -7.673 1.00 79.25 198 PHE A N 1
ATOM 1542 C CA . PHE A 1 198 ? -23.920 -17.969 -9.019 1.00 79.25 198 PHE A CA 1
ATOM 1543 C C . PHE A 1 198 ? -22.854 -18.100 -10.110 1.00 79.25 198 PHE A C 1
ATOM 1545 O O . PHE A 1 198 ? -23.013 -18.919 -11.015 1.00 79.25 198 PHE A O 1
ATOM 1552 N N . ILE A 1 199 ? -21.753 -17.347 -10.014 1.00 81.38 199 ILE A N 1
ATOM 1553 C CA . ILE A 1 199 ? -20.619 -17.472 -10.943 1.00 81.38 199 ILE A CA 1
ATOM 1554 C C . ILE A 1 199 ? -20.015 -18.879 -10.861 1.00 81.38 199 ILE A C 1
ATOM 1556 O O . ILE A 1 199 ? -19.749 -19.488 -11.894 1.00 81.38 199 ILE A O 1
ATOM 1560 N N . ASN A 1 200 ? -19.848 -19.426 -9.653 1.00 82.44 200 ASN A N 1
ATOM 1561 C CA . ASN A 1 200 ? -19.296 -20.768 -9.460 1.00 82.44 200 ASN A CA 1
ATOM 1562 C C . ASN A 1 200 ? -20.200 -21.848 -10.086 1.00 82.44 200 ASN A C 1
ATOM 1564 O O . ASN A 1 200 ? -19.722 -22.691 -10.843 1.00 82.44 200 ASN A O 1
ATOM 1568 N N . ILE A 1 201 ? -21.518 -21.747 -9.886 1.00 85.12 201 ILE A N 1
ATOM 1569 C CA . ILE A 1 201 ? -22.506 -22.613 -10.551 1.00 85.12 201 ILE A CA 1
ATOM 1570 C C . ILE A 1 201 ? -22.443 -22.496 -12.077 1.00 85.12 201 ILE A C 1
ATOM 1572 O O . ILE A 1 201 ? -22.504 -23.508 -12.777 1.00 85.12 201 ILE A O 1
ATOM 1576 N N . GLY A 1 202 ? -22.319 -21.277 -12.605 1.00 83.56 202 GLY A N 1
ATOM 1577 C CA . GLY A 1 202 ? -22.215 -21.046 -14.045 1.00 83.56 202 GLY A CA 1
ATOM 1578 C C . GLY A 1 202 ? -20.972 -21.705 -14.642 1.00 83.56 202 GLY A C 1
ATOM 1579 O O . GLY A 1 202 ? -21.063 -22.375 -15.669 1.00 83.56 202 GLY A O 1
ATOM 1580 N N . ILE A 1 203 ? -19.832 -21.578 -13.959 1.00 85.69 203 ILE A N 1
ATOM 1581 C CA . ILE A 1 203 ? -18.570 -22.212 -14.356 1.00 85.69 203 ILE A CA 1
ATOM 1582 C C . ILE A 1 203 ? -18.690 -23.739 -14.311 1.00 85.69 203 ILE A C 1
ATOM 1584 O O . ILE A 1 203 ? -18.296 -24.393 -15.273 1.00 85.69 203 ILE A O 1
ATOM 1588 N N . GLN A 1 204 ? -19.267 -24.315 -13.252 1.00 83.75 204 GLN A N 1
ATOM 1589 C CA . GLN A 1 204 ? -19.455 -25.768 -13.146 1.00 83.75 204 GLN A CA 1
ATOM 1590 C C . GLN A 1 204 ? -20.302 -26.320 -14.295 1.00 83.75 204 GLN A C 1
ATOM 1592 O O . GLN A 1 204 ? -19.883 -27.256 -14.972 1.00 83.75 204 GLN A O 1
ATOM 1597 N N . ARG A 1 205 ? -21.443 -25.686 -14.589 1.00 83.62 205 ARG A N 1
ATOM 1598 C CA . ARG A 1 205 ? -22.316 -26.119 -15.690 1.00 83.62 205 ARG A CA 1
ATOM 1599 C C . ARG A 1 205 ? -21.674 -25.958 -17.062 1.00 83.62 205 ARG A C 1
ATOM 1601 O O . ARG A 1 205 ? -21.895 -26.784 -17.942 1.00 83.62 205 ARG A O 1
ATOM 1608 N N . PHE A 1 206 ? -20.881 -24.909 -17.258 1.00 82.31 206 PHE A N 1
ATOM 1609 C CA . PHE A 1 206 ? -20.140 -24.720 -18.501 1.00 82.31 206 PHE A CA 1
ATOM 1610 C C . PHE A 1 206 ? -19.072 -25.806 -18.691 1.00 82.31 206 PHE A C 1
ATOM 1612 O O . PHE A 1 206 ? -18.948 -26.360 -19.780 1.00 82.31 206 PHE A O 1
ATOM 1619 N N . LEU A 1 207 ? -18.343 -26.160 -17.628 1.00 83.94 207 LEU A N 1
ATOM 1620 C CA . LEU A 1 207 ? -17.341 -27.229 -17.662 1.00 83.94 207 LEU A CA 1
ATOM 1621 C C . LEU A 1 207 ? -17.966 -28.605 -17.945 1.00 83.94 207 LEU A C 1
ATOM 1623 O O . LEU A 1 207 ? -17.390 -29.378 -18.708 1.00 83.94 207 LEU A O 1
ATOM 1627 N N . GLU A 1 208 ? -19.147 -28.892 -17.393 1.00 84.75 208 GLU A N 1
ATOM 1628 C CA . GLU A 1 208 ? -19.916 -30.112 -17.693 1.00 84.75 208 GLU A CA 1
ATOM 1629 C C . GLU A 1 208 ? -20.414 -30.151 -19.147 1.00 84.75 208 GLU A C 1
ATOM 1631 O O . GLU A 1 208 ? -20.361 -31.191 -19.802 1.00 84.75 208 GLU A O 1
ATOM 1636 N N . ALA A 1 209 ? -20.857 -29.017 -19.696 1.00 81.88 209 ALA A N 1
ATOM 1637 C CA . ALA A 1 209 ? -21.282 -28.942 -21.093 1.00 81.88 209 ALA A CA 1
ATOM 1638 C C . ALA A 1 209 ? -20.115 -29.185 -22.065 1.00 81.88 209 ALA A C 1
ATOM 1640 O O . ALA A 1 209 ? -20.267 -29.896 -23.058 1.00 81.88 209 ALA A O 1
ATOM 1641 N N . VAL A 1 210 ? -18.937 -28.634 -21.760 1.00 80.88 210 VAL A N 1
ATOM 1642 C CA . VAL A 1 210 ? -17.726 -28.823 -22.571 1.00 80.88 210 VAL A CA 1
ATOM 1643 C C . VAL A 1 210 ? -17.203 -30.260 -22.470 1.00 80.88 210 VAL A C 1
ATOM 1645 O O . VAL A 1 210 ? -16.789 -30.825 -23.481 1.00 80.88 210 VAL A O 1
ATOM 1648 N N . SER A 1 211 ? -17.251 -30.896 -21.294 1.00 79.62 211 SER A N 1
ATOM 1649 C CA . SER A 1 211 ? -16.777 -32.281 -21.130 1.00 79.62 211 SER A CA 1
ATOM 1650 C C . SER A 1 211 ? -17.633 -33.299 -21.897 1.00 79.62 211 SER A C 1
ATOM 1652 O O . SER A 1 211 ? -17.093 -34.249 -22.470 1.00 79.62 211 SER A O 1
ATOM 1654 N N . HIS A 1 212 ? -18.946 -33.070 -21.994 1.00 74.50 212 HIS A N 1
ATOM 1655 C CA . HIS A 1 212 ? -19.842 -33.875 -22.831 1.00 74.50 212 HIS A CA 1
ATOM 1656 C C . HIS A 1 212 ? -19.583 -33.712 -24.334 1.00 74.50 212 HIS A C 1
ATOM 1658 O O . HIS A 1 212 ? -19.824 -34.641 -25.097 1.00 74.50 212 HIS A O 1
ATOM 1664 N N . GLN A 1 213 ? -19.065 -32.562 -24.763 1.00 70.56 213 GLN A N 1
ATOM 1665 C CA . GLN A 1 213 ? -18.759 -32.291 -26.169 1.00 70.56 213 GLN A CA 1
ATOM 1666 C C . GLN A 1 213 ? -17.416 -32.888 -26.620 1.00 70.56 213 GLN A C 1
ATOM 1668 O O . GLN A 1 213 ? -17.215 -33.111 -27.806 1.00 70.56 213 GLN A O 1
ATOM 1673 N N . VAL A 1 214 ? -16.503 -33.139 -25.677 1.00 66.62 214 VAL A N 1
ATOM 1674 C CA . VAL A 1 214 ? -15.175 -33.735 -25.921 1.00 66.62 214 VAL A CA 1
ATOM 1675 C C . VAL A 1 214 ? -15.199 -35.271 -25.835 1.00 66.62 214 VAL A C 1
ATOM 1677 O O . VAL A 1 214 ? -14.266 -35.928 -26.288 1.00 66.62 214 VAL A O 1
ATOM 1680 N N . SER A 1 215 ? -16.251 -35.853 -25.253 1.00 58.47 215 SER A N 1
ATOM 1681 C CA . SER A 1 215 ? -16.433 -37.308 -25.108 1.00 58.47 215 SER A CA 1
ATOM 1682 C C . SER A 1 215 ? -17.356 -37.941 -26.163 1.00 58.47 215 SER A C 1
ATOM 1684 O O . SER A 1 215 ? -17.592 -39.149 -26.103 1.00 58.47 215 SER A O 1
ATOM 1686 N N . ALA A 1 216 ? -17.843 -37.145 -27.121 1.00 52.56 216 ALA A N 1
ATOM 1687 C CA . ALA A 1 216 ? -18.590 -37.571 -28.307 1.00 52.56 216 ALA A CA 1
ATOM 1688 C C . ALA A 1 216 ? -17.710 -37.457 -29.559 1.00 52.56 216 ALA A C 1
ATOM 1690 O O . ALA A 1 216 ? -17.836 -38.339 -30.437 1.00 52.56 216 ALA A O 1
#

Secondary structure (DSSP, 8-state):
-------HHHHHHHHHHHHHHHHHHHHHS-HHHHHHHHHHHHHHHHHHHHHHHHHHHHHHHS-TTHHHHHHHHHHHHHHHHHHHHHHHHHTT-TT--HHHHTTS---HHHHHHHHHHHHHTSHHHHHHHHHHHHHHHHHTTS-SHHHHHHHHHHHHHHHHHHHHHHHHHHHHHHHHTSHHHHHHHHHHHHHHHHHHHHHHHHHHHHHHHHHHHH--

pLDDT: mean 73.36, std 11.86, range [41.62, 92.25]

Foldseek 3Di:
DDPPPDDPVVVVVVVVVVVVVVVVCVCVVDPVNVVVLVVCCVPVVVVLLVLLVVLLCQLAVDDDCRNVVSVVVVLVVLLVCLLCVLLVVLLVCPPPPCVVVVVDPDPPVVSVVCLLVCLCPDPVVVSCVSNLVSLCSSQVPDPDPVNVVSVVCVVVSVVVSSVSSVVSNVVSNVVCVPPVVVVVVVVVVVVVVVVVVVVVVVVVVVVVVVVVVVVD

Sequence (216 aa):
MTEFTPNPRTQLSQLWRLRGKLTLRQFTGERGRIVGAAIVIFFIGPLILAAAYGSGIGYRRLNDQWPTALLGAVFTLLWFIWLIFPIMFAAINEGADITRLMIYPIPRRTIIASVILGTLFDYPTYLMLPLFAAIIYGFGLSLSPVTLVVIAALVLGYGHLIMIGQLAGTTIGGIMQSRRVRDVAIIFFSLIGGLCYFINIGIQRFLEAVSHQVSA

Radius of gyration: 22.98 Å; chains: 1; bounding box: 51×56×75 Å